Protein AF-A0A8H7GMR8-F1 (afdb_monomer_lite)

pLDDT: mean 93.12, std 10.51, range [31.91, 98.44]

Foldseek 3Di:
DDDPCQVVQVVVLLVLLLLLLLLVLLLVVPLDVVGDPLSVLLLVLLLQQVCLDGPHHNVRSVVSSCVNNVDRDDPVSSVVSSCVVVVVVVVVVVVCVVPVAEEAEAEQCASPPVLLVCLVVHVRYAYAYEDPLLRLLSVVLSCQVDPSSCVSLVHHHHRDHDDHSVSSVPDGSWDDGPRYTGYDD

Radius of gyration: 16.48 Å; chains: 1; bounding box: 40×40×42 Å

Structure (mmCIF, N/CA/C/O backbone):
data_AF-A0A8H7GMR8-F1
#
_entry.id   AF-A0A8H7GMR8-F1
#
loop_
_atom_site.group_PDB
_atom_site.id
_atom_site.type_symbol
_atom_site.label_atom_id
_atom_site.label_alt_id
_atom_site.label_comp_id
_atom_site.label_asym_id
_atom_site.label_entity_id
_atom_site.label_seq_id
_atom_site.pdbx_PDB_ins_code
_atom_site.Cartn_x
_atom_site.Cartn_y
_atom_site.Cartn_z
_atom_site.occupancy
_atom_site.B_iso_or_equiv
_atom_site.auth_seq_id
_atom_site.auth_comp_id
_atom_site.auth_asym_id
_atom_site.auth_atom_id
_atom_site.pdbx_PDB_model_num
ATOM 1 N N . MET A 1 1 ? 9.141 -19.790 -22.846 1.00 31.91 1 MET A N 1
ATOM 2 C CA . MET A 1 1 ? 7.907 -19.370 -23.548 1.00 31.91 1 MET A CA 1
ATOM 3 C C . MET A 1 1 ? 7.319 -18.192 -22.790 1.00 31.91 1 MET A C 1
ATOM 5 O O . MET A 1 1 ? 6.925 -18.371 -21.649 1.00 31.91 1 MET A O 1
ATOM 9 N N . SER A 1 2 ? 7.338 -16.984 -23.354 1.00 32.06 2 SER A N 1
ATOM 10 C CA . SER A 1 2 ? 6.672 -15.824 -22.749 1.00 32.06 2 SER A CA 1
ATOM 11 C C . SER A 1 2 ? 5.171 -15.924 -23.012 1.00 32.06 2 SER A C 1
ATOM 13 O O . SER A 1 2 ? 4.757 -15.888 -24.172 1.00 32.06 2 SER A O 1
ATOM 15 N N . PHE A 1 3 ? 4.358 -16.067 -21.967 1.00 36.12 3 PHE A N 1
ATOM 16 C CA . PHE A 1 3 ? 2.907 -16.044 -22.117 1.00 36.12 3 PHE A CA 1
ATOM 17 C C . PHE A 1 3 ? 2.457 -14.670 -22.659 1.00 36.12 3 PHE A C 1
ATOM 19 O O . PHE A 1 3 ? 2.911 -13.642 -22.148 1.00 36.12 3 PHE A O 1
ATOM 26 N N . PRO A 1 4 ? 1.541 -14.615 -23.646 1.00 40.00 4 PRO A N 1
ATOM 27 C CA . PRO A 1 4 ? 1.007 -13.365 -24.202 1.00 40.00 4 PRO A CA 1
ATOM 28 C C . PRO A 1 4 ? 0.309 -12.440 -23.177 1.00 40.00 4 PRO A C 1
ATOM 30 O O . PRO A 1 4 ? -0.023 -11.305 -23.513 1.00 40.00 4 PRO A O 1
ATOM 33 N N . GLY A 1 5 ? 0.082 -12.903 -21.937 1.00 52.59 5 GLY A N 1
ATOM 34 C CA . GLY A 1 5 ? -0.517 -12.140 -20.832 1.00 52.59 5 GLY A CA 1
ATOM 35 C C . GLY A 1 5 ? 0.420 -11.142 -20.139 1.00 52.59 5 GLY A C 1
ATOM 36 O O . GLY A 1 5 ? -0.052 -10.141 -19.609 1.00 52.59 5 GLY A O 1
ATOM 37 N N . ASN A 1 6 ? 1.745 -11.320 -20.232 1.00 63.19 6 ASN A N 1
ATOM 38 C CA . ASN A 1 6 ? 2.686 -10.603 -19.356 1.00 63.19 6 ASN A CA 1
ATOM 39 C C . ASN A 1 6 ? 2.698 -9.069 -19.564 1.00 63.19 6 ASN A C 1
ATOM 41 O O . ASN A 1 6 ? 2.925 -8.294 -18.638 1.00 63.19 6 ASN A O 1
ATOM 45 N N . ASN A 1 7 ? 2.403 -8.606 -20.786 1.00 71.25 7 ASN A N 1
ATOM 46 C CA . ASN A 1 7 ? 2.284 -7.172 -21.070 1.00 71.25 7 ASN A CA 1
ATOM 47 C C . ASN A 1 7 ? 0.952 -6.576 -20.595 1.00 71.25 7 ASN A C 1
ATOM 49 O O . ASN A 1 7 ? 0.934 -5.416 -20.193 1.00 71.25 7 ASN A O 1
ATOM 53 N N . LYS A 1 8 ? -0.150 -7.338 -20.633 1.00 83.38 8 LYS A N 1
ATOM 54 C CA . LYS A 1 8 ? -1.453 -6.860 -20.147 1.00 83.38 8 LYS A CA 1
ATOM 55 C C . LYS A 1 8 ? -1.422 -6.703 -18.631 1.00 83.38 8 LYS A C 1
ATOM 57 O O . LYS A 1 8 ? -1.780 -5.641 -18.135 1.00 83.38 8 LYS A O 1
ATOM 62 N N . ASP A 1 9 ? -0.880 -7.692 -17.927 1.00 89.06 9 ASP A N 1
ATOM 63 C CA . ASP A 1 9 ? -0.780 -7.663 -16.465 1.00 89.06 9 ASP A CA 1
ATOM 64 C C . ASP A 1 9 ? 0.151 -6.546 -15.995 1.00 89.06 9 ASP A C 1
ATOM 66 O O . ASP A 1 9 ? -0.155 -5.833 -15.042 1.00 89.06 9 ASP A O 1
ATOM 70 N N . LYS A 1 10 ? 1.256 -6.301 -16.713 1.00 89.56 10 LYS A N 1
ATOM 71 C CA . LYS A 1 10 ? 2.105 -5.129 -16.462 1.00 89.56 10 LYS A CA 1
ATOM 72 C C . LYS A 1 10 ? 1.325 -3.816 -16.590 1.00 89.56 10 LYS A C 1
ATOM 74 O O . LYS A 1 10 ? 1.502 -2.935 -15.756 1.00 89.56 10 LYS A O 1
ATOM 79 N N . LEU A 1 11 ? 0.495 -3.657 -17.626 1.00 90.94 11 LEU A N 1
ATOM 80 C CA . LEU A 1 11 ? -0.301 -2.437 -17.811 1.00 90.94 11 LEU A CA 1
ATOM 81 C C . LEU A 1 11 ? -1.318 -2.249 -16.683 1.00 90.94 11 LEU A C 1
ATOM 83 O O . LEU A 1 11 ? -1.485 -1.126 -16.219 1.00 90.94 11 LEU A O 1
ATOM 87 N N . VAL A 1 12 ? -1.940 -3.333 -16.211 1.00 93.25 12 VAL A N 1
ATOM 88 C CA . VAL A 1 12 ? -2.844 -3.293 -15.053 1.00 93.25 12 VAL A CA 1
ATOM 89 C C . VAL A 1 12 ? -2.079 -2.878 -13.796 1.00 93.25 12 VAL A C 1
ATOM 91 O O . VAL A 1 12 ? -2.446 -1.890 -13.163 1.00 93.25 12 VAL A O 1
ATOM 94 N N . ARG A 1 13 ? -0.957 -3.541 -13.486 1.00 93.94 13 ARG A N 1
ATOM 95 C CA . ARG A 1 13 ? -0.104 -3.194 -12.336 1.00 93.94 13 ARG A CA 1
ATOM 96 C C . ARG A 1 13 ? 0.417 -1.758 -12.395 1.00 93.94 13 ARG A C 1
ATOM 98 O O . ARG A 1 13 ? 0.536 -1.107 -11.365 1.00 93.94 13 ARG A O 1
ATOM 105 N N . ALA A 1 14 ? 0.701 -1.236 -13.589 1.00 93.38 14 ALA A N 1
ATOM 106 C CA . ALA A 1 14 ? 1.195 0.128 -13.760 1.00 93.38 14 ALA A CA 1
ATOM 107 C C . ALA A 1 14 ? 0.186 1.202 -13.314 1.00 93.38 14 ALA A C 1
ATOM 109 O O . ALA A 1 14 ? 0.615 2.291 -12.934 1.00 93.38 14 ALA A O 1
ATOM 110 N N . THR A 1 15 ? -1.120 0.901 -13.312 1.00 95.00 15 THR A N 1
ATOM 111 C CA . THR A 1 15 ? -2.158 1.845 -12.852 1.00 95.00 15 THR A CA 1
ATOM 112 C C . THR A 1 15 ? -2.043 2.184 -11.364 1.00 95.00 15 THR A C 1
ATOM 114 O O . THR A 1 15 ? -2.465 3.263 -10.942 1.00 95.00 15 THR A O 1
ATOM 117 N N . ASP A 1 16 ? -1.409 1.315 -10.574 1.00 96.75 16 ASP A N 1
ATOM 118 C CA . ASP A 1 16 ? -1.153 1.567 -9.159 1.00 96.75 16 ASP A CA 1
ATOM 119 C C . ASP A 1 16 ? -0.216 2.769 -8.946 1.00 96.75 16 ASP A C 1
ATOM 121 O O . ASP A 1 16 ? -0.451 3.591 -8.063 1.00 96.75 16 ASP A O 1
ATOM 125 N N . LEU A 1 17 ? 0.782 2.970 -9.820 1.00 95.62 17 LEU A N 1
ATOM 126 C CA . LEU A 1 17 ? 1.661 4.143 -9.740 1.00 95.62 17 LEU A CA 1
ATOM 127 C C . LEU A 1 17 ? 0.877 5.450 -9.913 1.00 95.62 17 LEU A C 1
ATOM 129 O O . LEU A 1 17 ? 1.165 6.440 -9.235 1.00 95.62 17 LEU A O 1
ATOM 133 N N . ASP A 1 18 ? -0.120 5.468 -10.802 1.00 95.56 18 ASP A N 1
ATOM 134 C CA . ASP A 1 18 ? -0.977 6.637 -11.003 1.00 95.56 18 ASP A CA 1
ATOM 135 C C . ASP A 1 18 ? -1.843 6.908 -9.766 1.00 95.56 18 ASP A C 1
ATOM 137 O O . ASP A 1 18 ? -1.983 8.068 -9.355 1.00 95.56 18 ASP A O 1
ATOM 141 N N . ALA A 1 19 ? -2.366 5.854 -9.129 1.00 96.62 19 ALA A N 1
ATOM 142 C CA . ALA A 1 19 ? -3.105 5.951 -7.871 1.00 96.62 19 ALA A CA 1
ATOM 143 C C . ALA A 1 19 ? -2.219 6.479 -6.728 1.00 96.62 19 ALA A C 1
ATOM 145 O O . ALA A 1 19 ? -2.601 7.443 -6.051 1.00 96.62 19 ALA A O 1
ATOM 146 N N . LEU A 1 20 ? -1.010 5.927 -6.568 1.00 97.12 20 LEU A N 1
ATOM 147 C CA . LEU A 1 20 ? -0.015 6.377 -5.593 1.00 97.12 20 LEU A CA 1
ATOM 148 C C . LEU A 1 20 ? 0.366 7.844 -5.816 1.00 97.12 20 LEU A C 1
ATOM 150 O O . LEU A 1 20 ? 0.438 8.623 -4.866 1.00 97.12 20 LEU A O 1
ATOM 154 N N . SER A 1 21 ? 0.564 8.250 -7.071 1.00 97.12 21 SER A N 1
ATOM 155 C CA . SER A 1 21 ? 0.887 9.633 -7.435 1.00 97.12 21 SER A CA 1
ATOM 156 C C . SER A 1 21 ? -0.251 10.604 -7.118 1.00 97.12 21 SER A C 1
ATOM 158 O O . SER A 1 21 ? -0.010 11.690 -6.578 1.00 97.12 21 SER A O 1
ATOM 160 N N . CYS A 1 22 ? -1.503 10.210 -7.366 1.00 97.31 22 CYS A N 1
ATOM 161 C CA . CYS A 1 22 ? -2.665 11.001 -6.961 1.00 97.31 22 CYS A CA 1
ATOM 162 C C . CYS A 1 22 ? -2.735 11.159 -5.437 1.00 97.31 22 CYS A C 1
ATOM 164 O O . CYS A 1 22 ? -2.892 12.281 -4.943 1.00 97.31 22 CYS A O 1
ATOM 166 N N . ARG A 1 23 ? -2.544 10.066 -4.685 1.00 96.81 23 ARG A N 1
ATOM 167 C CA . ARG A 1 23 ? -2.510 10.095 -3.214 1.00 96.81 23 ARG A CA 1
ATOM 168 C C . ARG A 1 23 ? -1.365 10.947 -2.678 1.00 96.81 23 ARG A C 1
ATOM 170 O O . ARG A 1 23 ? -1.607 11.777 -1.805 1.00 96.81 23 ARG A O 1
ATOM 177 N N . LEU A 1 24 ? -0.159 10.828 -3.233 1.00 97.06 24 LEU A N 1
ATOM 178 C CA . LEU A 1 24 ? 0.989 11.656 -2.859 1.00 97.06 24 LEU A CA 1
ATOM 179 C C . LEU A 1 24 ? 0.721 13.145 -3.102 1.00 97.06 24 LEU A C 1
ATOM 181 O O . LEU A 1 24 ? 1.008 13.966 -2.232 1.00 97.06 24 LEU A O 1
ATOM 185 N N . SER A 1 25 ? 0.177 13.496 -4.271 1.00 97.62 25 SER A N 1
ATOM 186 C CA . SER A 1 25 ? -0.152 14.881 -4.620 1.00 97.62 25 SER A CA 1
ATOM 187 C C . SER A 1 25 ? -1.184 15.474 -3.657 1.00 97.62 25 SER A C 1
ATOM 189 O O . SER A 1 25 ? -0.959 16.558 -3.116 1.00 97.62 25 SER A O 1
ATOM 191 N N . ALA A 1 26 ? -2.273 14.749 -3.384 1.00 97.44 26 ALA A N 1
ATOM 192 C CA . ALA A 1 26 ? -3.299 15.181 -2.437 1.00 97.44 26 ALA A CA 1
ATOM 193 C C . ALA A 1 26 ? -2.727 15.343 -1.015 1.00 97.44 26 ALA A C 1
ATOM 195 O O . ALA A 1 26 ? -2.967 16.365 -0.370 1.00 97.44 26 ALA A O 1
ATOM 196 N N . ASN A 1 27 ? -1.892 14.399 -0.569 1.00 96.94 27 ASN A N 1
ATOM 197 C CA . ASN A 1 27 ? -1.243 14.448 0.741 1.00 96.94 27 ASN A CA 1
ATOM 198 C C . ASN A 1 27 ? -0.318 15.663 0.890 1.00 96.94 27 ASN A C 1
ATOM 200 O O . ASN A 1 27 ? -0.460 16.443 1.826 1.00 96.94 27 ASN A O 1
ATOM 204 N N . LYS A 1 28 ? 0.568 15.900 -0.089 1.00 96.19 28 LYS A N 1
ATOM 205 C CA . LYS A 1 28 ? 1.473 17.066 -0.107 1.00 96.19 28 LYS A CA 1
ATOM 206 C C . LYS A 1 28 ? 0.739 18.408 -0.131 1.00 96.19 28 LYS A C 1
ATOM 208 O O . LYS A 1 28 ? 1.311 19.422 0.255 1.00 96.19 28 LYS A O 1
ATOM 213 N N . LYS A 1 29 ? -0.497 18.432 -0.633 1.00 96.69 29 LYS A N 1
ATOM 214 C CA . LYS A 1 29 ? -1.340 19.632 -0.703 1.00 96.69 29 LYS A CA 1
ATOM 215 C C . LYS A 1 29 ? -2.255 19.802 0.515 1.00 96.69 29 LYS A C 1
ATOM 217 O O . LYS A 1 29 ? -3.075 20.713 0.492 1.00 96.69 29 LYS A O 1
ATOM 222 N N . GLY A 1 30 ? -2.115 18.964 1.545 1.00 97.00 30 GLY A N 1
ATOM 223 C CA . GLY A 1 30 ? -2.862 19.094 2.798 1.00 97.00 30 GLY A CA 1
ATOM 224 C C . GLY A 1 30 ? -4.327 18.678 2.697 1.00 97.00 30 GLY A C 1
ATOM 225 O O . GLY A 1 30 ? -5.144 19.151 3.469 1.00 97.00 30 GLY A O 1
ATOM 226 N N . TYR A 1 31 ? -4.687 17.819 1.736 1.00 97.75 31 TYR A N 1
ATOM 227 C CA . TYR A 1 31 ? -6.061 17.312 1.650 1.00 97.75 31 TYR A CA 1
ATOM 228 C C . TYR A 1 31 ? -6.379 16.275 2.737 1.00 97.75 31 TYR A C 1
ATOM 230 O O . TYR A 1 31 ? -7.550 16.027 2.995 1.00 97.75 31 TYR A O 1
ATOM 238 N N . PHE A 1 32 ? -5.371 15.641 3.344 1.00 97.00 32 PHE A N 1
ATOM 239 C CA . PHE A 1 32 ? -5.563 14.639 4.394 1.00 97.00 32 PHE A CA 1
ATOM 240 C C . PHE A 1 32 ? -5.160 15.205 5.753 1.00 97.00 32 PHE A C 1
ATOM 242 O O . PHE A 1 32 ? -4.049 15.714 5.904 1.00 97.00 32 PHE A O 1
ATOM 249 N N . GLU A 1 33 ? -6.054 15.068 6.730 1.00 93.81 33 GLU A N 1
ATOM 250 C CA . GLU A 1 33 ? -5.832 15.439 8.125 1.00 93.81 33 GLU A CA 1
ATOM 251 C C . GLU A 1 33 ? -6.229 14.258 9.035 1.00 93.81 33 GLU A C 1
ATOM 253 O O . GLU A 1 33 ? -7.405 13.889 9.064 1.00 93.81 33 GLU A O 1
ATOM 258 N N . PRO A 1 34 ? -5.277 13.637 9.760 1.00 94.06 34 PRO A N 1
ATOM 259 C CA . PRO A 1 34 ? -3.829 13.852 9.664 1.00 94.06 34 PRO A CA 1
ATOM 260 C C . PRO A 1 34 ? -3.263 13.436 8.287 1.00 94.06 34 PRO A C 1
ATOM 262 O O . PRO A 1 34 ? -3.899 12.662 7.563 1.00 94.06 34 PRO A O 1
ATOM 265 N N . PRO A 1 35 ? -2.068 13.933 7.908 1.00 96.12 35 PRO A N 1
ATOM 266 C CA . PRO A 1 35 ? -1.418 13.519 6.672 1.00 96.12 35 PRO A CA 1
ATOM 267 C C . PRO A 1 35 ? -1.078 12.027 6.705 1.00 96.12 35 PRO A C 1
ATOM 269 O O . PRO A 1 35 ? -0.782 11.451 7.751 1.00 96.12 35 PRO A O 1
ATOM 272 N N . ASP A 1 36 ? -1.063 11.410 5.528 1.00 95.12 36 ASP A N 1
ATOM 273 C CA . ASP A 1 36 ? -0.628 10.031 5.386 1.00 95.12 36 ASP A CA 1
ATOM 274 C C . ASP A 1 36 ? 0.898 9.939 5.423 1.00 95.12 36 ASP A C 1
ATOM 276 O O . ASP A 1 36 ? 1.605 10.377 4.509 1.00 95.12 36 ASP A O 1
ATOM 280 N N . GLU A 1 37 ? 1.399 9.358 6.500 1.00 93.94 37 GLU A N 1
ATOM 281 C CA . GLU A 1 37 ? 2.822 9.241 6.786 1.00 93.94 37 GLU A CA 1
ATOM 282 C C . GLU A 1 37 ? 3.495 8.009 6.161 1.00 93.94 37 GLU A C 1
ATOM 284 O O . GLU A 1 37 ? 4.707 7.869 6.298 1.00 93.94 37 GLU A O 1
ATOM 289 N N . PHE A 1 38 ? 2.755 7.118 5.493 1.00 93.94 38 PHE A N 1
ATOM 290 C CA . PHE A 1 38 ? 3.294 5.875 4.919 1.00 93.94 38 PHE A CA 1
ATOM 291 C C . PHE A 1 38 ? 3.576 5.978 3.414 1.00 93.94 38 PHE A C 1
ATOM 293 O O . PHE A 1 38 ? 4.387 5.218 2.878 1.00 93.94 38 PHE A O 1
ATOM 300 N N . ILE A 1 39 ? 2.940 6.932 2.722 1.00 93.56 39 ILE A N 1
ATOM 301 C CA . ILE A 1 39 ? 3.113 7.141 1.273 1.00 93.56 39 ILE A CA 1
ATOM 302 C C . ILE A 1 39 ? 4.594 7.279 0.861 1.00 93.56 39 ILE A C 1
ATOM 304 O O . ILE A 1 39 ? 4.985 6.630 -0.116 1.00 93.56 39 ILE A O 1
ATOM 308 N N . PRO A 1 40 ? 5.442 8.088 1.537 1.00 91.50 40 PRO A N 1
ATOM 309 C CA . PRO A 1 40 ? 6.836 8.251 1.118 1.00 91.50 40 PRO A CA 1
ATOM 310 C C . PRO A 1 40 ? 7.620 6.936 1.138 1.00 91.50 40 PRO A C 1
ATOM 312 O O . PRO A 1 40 ? 8.461 6.697 0.273 1.00 91.50 40 PRO A O 1
ATOM 315 N N . ASP A 1 41 ? 7.331 6.061 2.096 1.00 90.38 41 ASP A N 1
ATOM 316 C CA . ASP A 1 41 ? 8.046 4.800 2.260 1.00 90.38 41 ASP A CA 1
ATOM 317 C C . ASP A 1 41 ? 7.638 3.746 1.235 1.00 90.38 41 ASP A C 1
ATOM 319 O O . ASP A 1 41 ? 8.490 3.001 0.733 1.00 90.38 41 ASP A O 1
ATOM 323 N N . LEU A 1 42 ? 6.354 3.728 0.862 1.00 93.25 42 LEU A N 1
ATOM 324 C CA . LEU A 1 42 ? 5.911 2.924 -0.271 1.00 93.25 42 LEU A CA 1
ATOM 325 C C . LEU A 1 42 ? 6.577 3.405 -1.560 1.00 93.25 42 LEU A C 1
ATOM 327 O O . LEU A 1 42 ? 7.145 2.585 -2.281 1.00 93.25 42 LEU A O 1
ATOM 331 N N . LEU A 1 43 ? 6.609 4.720 -1.813 1.00 94.94 43 LEU A N 1
ATOM 332 C CA . LEU A 1 43 ? 7.265 5.273 -3.002 1.00 94.94 43 LEU A CA 1
ATOM 333 C C . LEU A 1 43 ? 8.744 4.865 -3.090 1.00 94.94 43 LEU A C 1
ATOM 335 O O . LEU A 1 43 ? 9.178 4.394 -4.140 1.00 94.94 43 LEU A O 1
ATOM 339 N N . ARG A 1 44 ? 9.498 4.956 -1.984 1.00 94.06 44 ARG A N 1
ATOM 340 C CA . ARG A 1 44 ? 10.904 4.507 -1.942 1.00 94.06 44 ARG A CA 1
ATOM 341 C C . ARG A 1 44 ? 11.060 3.032 -2.314 1.00 94.06 44 ARG A C 1
ATOM 343 O O . ARG A 1 44 ? 12.041 2.647 -2.948 1.00 94.06 44 ARG A O 1
ATOM 350 N N . SER A 1 45 ? 10.097 2.197 -1.938 1.00 93.94 45 SER A N 1
ATOM 351 C CA . SER A 1 45 ? 10.123 0.769 -2.269 1.00 93.94 45 SER A CA 1
ATOM 352 C C . SER A 1 45 ? 9.840 0.527 -3.752 1.00 93.94 45 SER A C 1
ATOM 354 O O . SER A 1 45 ? 10.534 -0.282 -4.367 1.00 93.94 45 SER A O 1
ATOM 356 N N . TYR A 1 46 ? 8.924 1.289 -4.361 1.00 95.31 46 TYR A N 1
ATOM 357 C CA . TYR A 1 46 ? 8.732 1.292 -5.816 1.00 95.31 46 TYR A CA 1
ATOM 358 C C . TYR A 1 46 ? 9.994 1.732 -6.563 1.00 95.31 46 TYR A C 1
ATOM 360 O O . TYR A 1 46 ? 10.416 1.055 -7.500 1.00 95.31 46 TYR A O 1
ATOM 368 N N . GLU A 1 47 ? 10.633 2.822 -6.134 1.00 94.81 47 GLU A N 1
ATOM 369 C CA . GLU A 1 47 ? 11.871 3.330 -6.743 1.00 94.81 47 GLU A CA 1
ATOM 370 C C . GLU A 1 47 ? 12.986 2.276 -6.773 1.00 94.81 47 GLU A C 1
ATOM 372 O O . GLU A 1 47 ? 13.730 2.179 -7.751 1.00 94.81 47 GLU A O 1
ATOM 37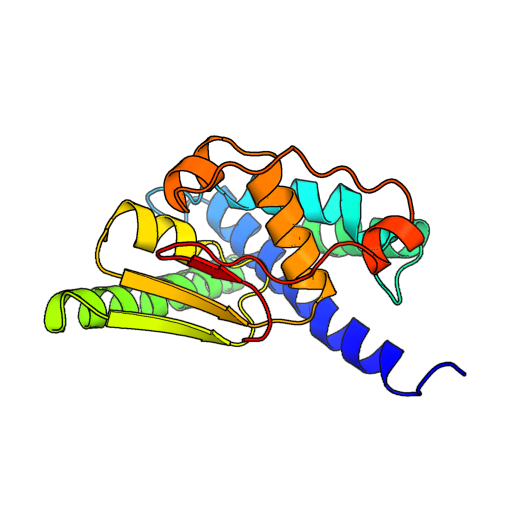7 N N . GLN A 1 48 ? 13.082 1.459 -5.723 1.00 93.19 48 GLN A N 1
ATOM 378 C CA . GLN A 1 48 ? 14.121 0.440 -5.585 1.00 93.19 48 GLN A CA 1
ATOM 379 C C . GLN A 1 48 ? 13.779 -0.860 -6.324 1.00 93.19 48 GLN A C 1
ATOM 381 O O . GLN A 1 48 ? 14.646 -1.423 -6.997 1.00 93.19 48 GLN A O 1
ATOM 386 N N . ALA A 1 49 ? 12.532 -1.332 -6.217 1.00 95.31 49 ALA A N 1
ATOM 387 C CA . ALA A 1 49 ? 12.152 -2.687 -6.617 1.00 95.31 49 ALA A CA 1
ATOM 388 C C . ALA A 1 49 ? 11.464 -2.789 -7.990 1.00 95.31 49 ALA A C 1
ATOM 390 O O . ALA A 1 49 ? 11.526 -3.847 -8.621 1.00 95.31 49 ALA A O 1
ATOM 391 N N . LEU A 1 50 ? 10.860 -1.711 -8.513 1.00 95.44 50 LEU A N 1
ATOM 392 C CA . LEU A 1 50 ? 10.083 -1.767 -9.763 1.00 95.44 50 LEU A CA 1
ATOM 393 C C . LEU A 1 50 ? 10.921 -2.239 -10.963 1.00 95.44 50 LEU A C 1
ATOM 395 O O . LEU A 1 50 ? 10.427 -2.957 -11.826 1.00 95.44 50 LEU A O 1
ATOM 399 N N . GLN A 1 51 ? 12.210 -1.891 -11.005 1.00 95.56 51 GLN A N 1
ATOM 400 C CA . GLN A 1 51 ? 13.135 -2.324 -12.063 1.00 95.56 51 GLN A CA 1
ATOM 401 C C . GLN A 1 51 ? 13.345 -3.845 -12.134 1.00 95.56 51 GLN A C 1
ATOM 403 O O . GLN A 1 51 ? 13.746 -4.356 -13.184 1.00 95.56 51 GLN A O 1
ATOM 408 N N . PHE A 1 52 ? 13.094 -4.551 -11.030 1.00 95.88 52 PHE A N 1
ATOM 409 C CA . PHE A 1 52 ? 13.243 -5.998 -10.925 1.00 95.88 52 PHE A CA 1
ATOM 410 C C . PHE A 1 52 ? 11.931 -6.745 -11.175 1.00 95.88 52 PHE A C 1
ATOM 412 O O . PHE A 1 52 ? 11.950 -7.967 -11.285 1.00 95.88 52 PHE A O 1
ATOM 419 N N . CYS A 1 53 ? 10.813 -6.026 -11.307 1.00 93.50 53 CYS A N 1
ATOM 420 C CA . CYS A 1 53 ? 9.515 -6.607 -11.623 1.00 93.50 53 CYS A CA 1
ATOM 421 C C . CYS A 1 53 ? 9.418 -7.017 -13.095 1.00 93.50 53 CYS A C 1
ATOM 423 O O . CYS A 1 53 ? 10.021 -6.404 -13.990 1.00 93.50 53 CYS A O 1
ATOM 425 N N . ASP A 1 54 ? 8.592 -8.026 -13.355 1.00 90.94 54 ASP A N 1
ATOM 426 C CA . ASP A 1 54 ? 8.336 -8.496 -14.709 1.00 90.94 54 ASP A CA 1
ATOM 427 C C . ASP A 1 54 ? 7.751 -7.388 -15.583 1.00 90.94 54 ASP A C 1
ATOM 429 O O . ASP A 1 54 ? 6.918 -6.584 -15.162 1.00 90.94 54 ASP A O 1
ATOM 433 N N . GLY A 1 55 ? 8.242 -7.316 -16.820 1.00 88.50 55 GLY A N 1
ATOM 434 C CA . GLY A 1 55 ? 7.846 -6.300 -17.789 1.00 88.50 55 GLY A CA 1
ATOM 435 C C . GLY A 1 55 ? 8.568 -4.953 -17.659 1.00 88.50 55 GLY A C 1
ATOM 436 O O . GLY A 1 55 ? 8.447 -4.128 -18.567 1.00 88.50 55 GLY A O 1
ATOM 437 N N . TYR A 1 56 ? 9.356 -4.703 -16.611 1.00 91.06 56 TYR A N 1
ATOM 438 C CA . TYR A 1 56 ? 10.152 -3.475 -16.475 1.00 91.06 56 TYR A CA 1
ATOM 439 C C . TYR A 1 56 ? 11.625 -3.727 -16.750 1.00 91.06 56 TYR A C 1
ATOM 441 O O . TYR A 1 56 ? 12.176 -4.666 -16.214 1.00 91.06 56 TYR A O 1
ATOM 449 N N . THR A 1 57 ? 12.296 -2.878 -17.528 1.00 92.25 57 THR A N 1
ATOM 450 C CA . THR A 1 57 ? 13.759 -2.668 -17.498 1.00 92.25 57 THR A CA 1
ATOM 451 C C . THR A 1 57 ? 14.117 -1.527 -16.545 1.00 92.25 57 THR A C 1
ATOM 453 O O . THR A 1 57 ? 13.261 -0.681 -16.284 1.00 92.25 57 THR A O 1
ATOM 456 N N . GLN A 1 58 ? 15.378 -1.428 -16.105 1.00 91.94 58 GLN A N 1
ATOM 457 C CA . GLN A 1 58 ? 15.864 -0.307 -15.283 1.00 91.94 58 GLN A CA 1
ATOM 458 C C . GLN A 1 58 ? 15.517 1.058 -15.899 1.00 91.94 58 GLN A C 1
ATOM 460 O O . GLN A 1 58 ? 14.960 1.930 -15.231 1.00 91.94 58 GLN A O 1
ATOM 465 N N . MET A 1 59 ? 15.756 1.221 -17.205 1.00 93.38 59 MET A N 1
ATOM 466 C CA . MET A 1 59 ? 15.416 2.452 -17.920 1.00 93.38 59 MET A CA 1
ATOM 467 C C . MET A 1 59 ? 13.902 2.713 -17.940 1.00 93.38 59 MET A C 1
ATOM 469 O O . MET A 1 59 ? 13.474 3.845 -17.706 1.00 93.38 59 MET A O 1
ATOM 473 N N . SER A 1 60 ? 13.085 1.688 -18.208 1.00 92.94 60 SER A N 1
ATOM 474 C CA . SER A 1 60 ? 11.626 1.853 -18.263 1.00 92.94 60 SER A CA 1
ATOM 475 C 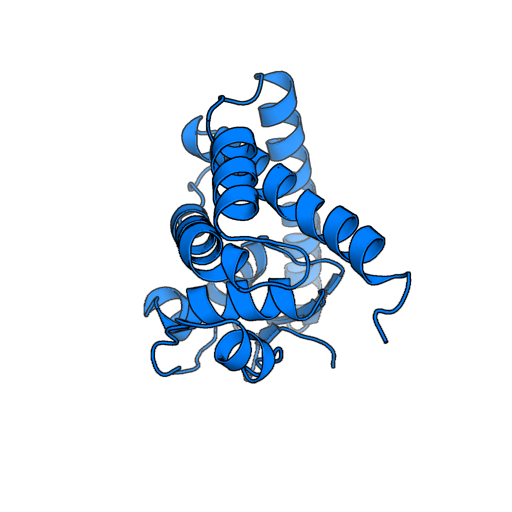C . SER A 1 60 ? 11.010 2.121 -16.887 1.00 92.94 60 SER A C 1
ATOM 477 O O . SER A 1 60 ? 10.144 2.980 -16.793 1.00 92.94 60 SER A O 1
ATOM 479 N N . ALA A 1 61 ? 11.499 1.471 -15.825 1.00 93.56 61 ALA A N 1
ATOM 480 C CA . ALA A 1 61 ? 11.058 1.706 -14.454 1.00 93.56 61 ALA A CA 1
ATOM 481 C C . ALA A 1 61 ? 11.388 3.137 -14.026 1.00 93.56 61 ALA A C 1
ATOM 483 O O . ALA A 1 61 ? 10.506 3.865 -13.579 1.00 93.56 61 ALA A O 1
ATOM 484 N N . GLY A 1 62 ? 12.625 3.585 -14.272 1.00 94.56 62 GLY A N 1
ATOM 485 C CA . GLY A 1 62 ? 13.021 4.965 -14.000 1.00 94.56 62 GLY A CA 1
ATOM 486 C C . GLY A 1 62 ? 12.190 5.990 -14.780 1.00 94.56 62 GLY A C 1
ATOM 487 O O . GLY A 1 62 ? 11.858 7.042 -14.240 1.00 94.56 62 GLY A O 1
ATOM 488 N N . ARG A 1 63 ? 11.814 5.692 -16.034 1.00 94.00 63 ARG A N 1
ATOM 489 C CA . ARG A 1 63 ? 10.913 6.551 -16.821 1.00 94.00 63 ARG A CA 1
ATOM 490 C C . ARG A 1 63 ? 9.496 6.571 -16.247 1.00 94.00 63 ARG A C 1
ATOM 492 O O . ARG A 1 63 ? 8.938 7.656 -16.149 1.00 94.00 63 ARG A O 1
ATOM 499 N N . SER A 1 64 ? 8.942 5.418 -15.868 1.00 93.62 64 SER A N 1
ATOM 500 C CA . SER A 1 64 ? 7.613 5.324 -15.250 1.00 93.62 64 SER A CA 1
ATOM 501 C C . SER A 1 64 ? 7.548 6.126 -13.954 1.00 93.62 64 SER A C 1
ATOM 503 O O . SER A 1 64 ? 6.694 6.991 -13.830 1.00 93.62 64 SER A O 1
ATOM 505 N N . ILE A 1 65 ? 8.500 5.930 -13.037 1.00 94.62 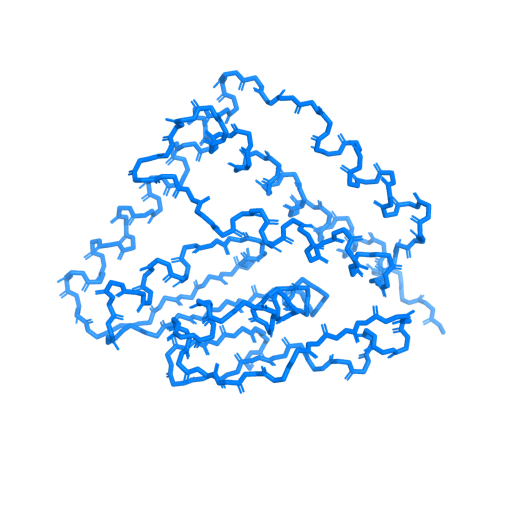65 ILE A N 1
ATOM 506 C CA . ILE A 1 65 ? 8.543 6.689 -11.781 1.00 94.62 65 ILE A CA 1
ATOM 507 C C . ILE A 1 65 ? 8.669 8.192 -12.058 1.00 94.62 65 ILE A C 1
ATOM 509 O O . ILE A 1 65 ? 7.854 8.981 -11.587 1.00 94.62 65 ILE A O 1
ATOM 513 N N . ARG A 1 66 ? 9.642 8.618 -12.873 1.00 93.44 66 ARG A N 1
ATOM 514 C CA . ARG A 1 66 ? 9.802 10.052 -13.155 1.00 93.44 66 ARG A CA 1
ATOM 515 C C . ARG A 1 66 ? 8.560 10.654 -13.805 1.00 93.44 66 ARG A C 1
ATOM 517 O O . ARG A 1 66 ? 8.114 11.697 -13.356 1.00 93.44 66 ARG A O 1
ATOM 524 N N . GLY A 1 67 ? 7.993 9.997 -14.816 1.00 92.81 67 GLY A N 1
ATOM 525 C CA . GLY A 1 67 ? 6.818 10.504 -15.525 1.00 92.81 67 GLY A CA 1
ATOM 526 C C . GLY A 1 67 ? 5.565 10.568 -14.652 1.00 92.81 67 GLY A C 1
ATOM 527 O O . GLY A 1 67 ? 4.789 11.512 -14.761 1.00 92.81 67 GLY A O 1
ATOM 528 N N . THR A 1 68 ? 5.374 9.595 -13.761 1.00 94.00 68 THR A N 1
ATOM 529 C CA . THR A 1 68 ? 4.178 9.529 -12.916 1.00 94.00 68 THR A CA 1
ATOM 530 C C . THR A 1 68 ? 4.249 10.484 -11.719 1.00 94.00 68 THR A C 1
ATOM 532 O O . THR A 1 68 ? 3.208 11.002 -11.304 1.00 94.00 68 THR A O 1
ATOM 535 N N . PHE A 1 69 ? 5.444 10.762 -11.180 1.00 94.56 69 PHE A N 1
ATOM 536 C CA . PHE A 1 69 ? 5.627 11.540 -9.943 1.00 94.56 69 PHE A CA 1
ATOM 537 C C . PHE A 1 69 ? 6.234 12.947 -10.127 1.00 94.56 69 PHE A C 1
ATOM 539 O O . PHE A 1 69 ? 6.364 13.661 -9.131 1.00 94.56 69 PHE A O 1
ATOM 546 N N . SER A 1 70 ? 6.598 13.373 -11.346 1.00 89.19 70 SER A N 1
ATOM 547 C CA . SER A 1 70 ? 7.218 14.693 -11.576 1.00 89.19 70 SER A CA 1
ATOM 548 C C . SER A 1 70 ? 6.258 15.869 -11.406 1.00 89.19 70 SER A C 1
ATOM 550 O O . SER A 1 70 ? 6.651 16.897 -10.861 1.00 89.19 70 SER A O 1
ATOM 552 N N . GLU A 1 71 ? 5.009 15.727 -11.856 1.00 87.06 71 GLU A N 1
ATOM 553 C CA . GLU A 1 71 ? 4.060 16.840 -11.932 1.00 87.06 71 GLU A CA 1
ATOM 554 C C . GLU A 1 71 ? 2.992 16.787 -10.826 1.00 87.06 71 GLU A C 1
ATOM 556 O O . GLU A 1 71 ? 2.381 15.732 -10.600 1.00 87.06 71 GLU A O 1
ATOM 561 N N . PRO A 1 72 ? 2.694 17.920 -10.158 1.00 87.38 72 PRO A N 1
ATOM 562 C CA . PRO A 1 72 ? 1.547 18.024 -9.263 1.00 87.38 72 PRO A CA 1
ATOM 563 C C . PRO A 1 72 ? 0.235 17.724 -9.996 1.00 87.38 72 PRO A C 1
ATOM 565 O O . PRO A 1 72 ? 0.023 18.164 -11.127 1.00 87.38 72 PRO A O 1
ATOM 568 N N . LYS A 1 73 ? -0.703 17.034 -9.337 1.00 96.12 73 LYS A N 1
ATOM 569 C CA . LYS A 1 73 ? -2.038 16.829 -9.912 1.00 96.12 73 LYS A CA 1
ATOM 570 C C . LYS A 1 73 ? -2.882 18.098 -9.782 1.00 96.12 73 LYS A C 1
ATOM 572 O O . LYS A 1 73 ? -2.775 18.837 -8.799 1.00 96.12 73 LYS A O 1
ATOM 577 N N . LEU A 1 74 ? -3.764 18.321 -10.759 1.00 97.50 74 LEU A N 1
ATOM 578 C CA . LEU A 1 74 ? -4.712 19.438 -10.760 1.00 97.50 74 LEU A CA 1
ATOM 579 C C . LEU A 1 74 ? -5.603 19.421 -9.501 1.00 97.50 74 LEU A C 1
ATOM 581 O O . LEU A 1 74 ? -5.925 18.340 -8.999 1.00 97.50 74 LEU A O 1
ATOM 585 N N . PRO A 1 75 ? -6.086 20.584 -9.016 1.00 97.81 75 PRO A N 1
ATOM 586 C CA . PRO A 1 75 ? -6.957 20.651 -7.839 1.00 97.81 75 PRO A CA 1
ATOM 587 C C . PRO A 1 75 ? -8.178 19.727 -7.912 1.00 97.81 75 PRO A C 1
ATOM 589 O O . PRO A 1 75 ? -8.536 19.108 -6.914 1.00 97.81 75 PRO A O 1
ATOM 592 N N . LEU A 1 76 ? -8.783 19.575 -9.096 1.00 98.19 76 LEU A N 1
ATOM 593 C CA . LEU A 1 76 ? -9.916 18.670 -9.305 1.00 98.19 76 LEU A CA 1
ATOM 594 C C . LEU A 1 76 ? -9.549 17.200 -9.036 1.00 98.19 76 LEU A C 1
ATOM 596 O O . LEU A 1 76 ? -10.319 16.485 -8.400 1.00 98.19 76 LEU A O 1
ATOM 600 N N . ILE A 1 77 ? -8.355 16.767 -9.453 1.00 98.00 77 ILE A N 1
ATOM 601 C CA . ILE A 1 77 ? -7.852 15.406 -9.214 1.00 98.00 77 ILE A CA 1
ATOM 602 C C . ILE A 1 77 ? -7.575 15.200 -7.721 1.00 98.00 77 ILE A C 1
ATOM 604 O O . ILE A 1 77 ? -7.961 14.173 -7.162 1.00 98.00 77 ILE A O 1
ATOM 608 N N . ASN A 1 78 ? -6.963 16.183 -7.049 1.00 98.25 78 ASN A N 1
ATOM 609 C CA . ASN A 1 78 ? -6.717 16.099 -5.604 1.00 98.25 78 ASN A CA 1
ATOM 610 C C . ASN A 1 78 ? -8.037 16.024 -4.815 1.00 98.25 78 ASN A C 1
ATOM 612 O O . ASN A 1 78 ? -8.162 15.181 -3.931 1.00 98.25 78 ASN A O 1
ATOM 616 N N . ARG A 1 79 ? -9.053 16.819 -5.189 1.00 98.38 79 ARG A N 1
ATOM 617 C CA . ARG A 1 79 ? -10.408 16.737 -4.608 1.00 98.38 79 ARG A CA 1
ATOM 618 C C . ARG A 1 79 ? -11.047 15.368 -4.825 1.00 98.38 79 ARG A C 1
ATOM 620 O O . ARG A 1 79 ? -11.579 14.797 -3.880 1.00 98.38 79 ARG A O 1
ATOM 627 N N . GLY A 1 80 ? -10.971 14.820 -6.038 1.00 98.44 80 GLY A N 1
ATOM 628 C CA . GLY A 1 80 ? -11.483 13.476 -6.323 1.00 98.44 80 GLY A CA 1
ATOM 629 C C . GLY A 1 80 ? -10.774 12.396 -5.500 1.00 98.44 80 GLY A C 1
ATOM 630 O O . GLY A 1 80 ? -11.422 11.514 -4.941 1.00 98.44 80 GLY A O 1
ATOM 631 N N . THR A 1 81 ? -9.453 12.508 -5.355 1.00 98.25 81 THR A N 1
ATOM 632 C CA . THR A 1 81 ? -8.639 11.598 -4.533 1.00 98.25 81 THR A CA 1
ATOM 633 C C . THR A 1 81 ? -9.021 11.685 -3.056 1.00 98.25 81 THR A C 1
ATOM 635 O O . THR A 1 81 ? -9.144 10.653 -2.393 1.00 98.25 81 THR A O 1
ATOM 638 N N . TYR A 1 82 ? -9.252 12.900 -2.551 1.00 98.31 82 TYR A N 1
ATOM 639 C CA . TYR A 1 82 ? -9.747 13.136 -1.198 1.00 98.31 82 TYR A CA 1
ATOM 640 C C . TYR A 1 82 ? -11.099 12.465 -0.971 1.00 98.31 82 TYR A C 1
ATOM 642 O O . TYR A 1 82 ? -11.204 11.610 -0.097 1.00 98.31 82 TYR A O 1
ATOM 650 N N . PHE A 1 83 ? -12.101 12.765 -1.805 1.00 98.44 83 PHE A N 1
ATOM 651 C CA . PHE A 1 83 ? -13.433 12.178 -1.657 1.00 98.44 83 PHE A CA 1
ATOM 652 C C . PHE A 1 83 ? -13.405 10.656 -1.752 1.00 98.44 83 PHE A C 1
ATOM 654 O O . PHE A 1 83 ? -13.994 9.991 -0.908 1.00 98.44 83 PHE A O 1
ATOM 661 N N . ARG A 1 84 ? -12.665 10.089 -2.714 1.00 97.81 84 ARG A N 1
ATOM 662 C CA . ARG A 1 84 ? -12.484 8.634 -2.811 1.00 97.81 84 ARG A CA 1
ATOM 663 C C . ARG A 1 84 ? -11.949 8.051 -1.503 1.00 97.81 84 ARG A C 1
ATOM 665 O O . ARG A 1 84 ? -12.476 7.055 -1.020 1.00 97.81 84 ARG A O 1
ATOM 672 N N . THR A 1 85 ? -10.907 8.663 -0.948 1.00 97.44 85 THR A N 1
ATOM 673 C CA . THR A 1 85 ? -10.259 8.182 0.278 1.00 97.44 85 THR A CA 1
ATOM 674 C C . THR A 1 85 ? -11.203 8.293 1.472 1.00 97.44 85 THR A C 1
ATOM 676 O O . THR A 1 85 ? -11.415 7.307 2.174 1.00 97.44 85 THR A O 1
ATOM 679 N N . GLU A 1 86 ? -11.827 9.454 1.664 1.00 97.31 86 GLU A N 1
ATOM 680 C CA . GLU A 1 86 ? -12.704 9.719 2.804 1.00 97.31 86 GLU A CA 1
ATOM 681 C C . GLU A 1 86 ? -14.000 8.916 2.769 1.00 97.31 86 GLU A C 1
ATOM 683 O O . GLU A 1 86 ? -14.425 8.403 3.802 1.00 97.31 86 GLU A O 1
ATOM 688 N N . CYS A 1 87 ? -14.615 8.741 1.599 1.00 98.12 87 CYS A N 1
ATOM 689 C CA . CYS A 1 87 ? -15.811 7.913 1.475 1.00 98.12 87 CYS A CA 1
ATOM 690 C C . CYS A 1 87 ? -15.523 6.457 1.860 1.00 98.12 87 CYS A C 1
ATOM 692 O O . CYS A 1 87 ? -16.271 5.886 2.650 1.00 98.12 87 CYS A O 1
ATOM 694 N N . ILE A 1 88 ? -14.424 5.872 1.368 1.00 97.75 88 ILE A N 1
ATOM 695 C CA . ILE A 1 88 ? -14.053 4.493 1.723 1.00 97.75 88 ILE A CA 1
ATOM 696 C C . ILE A 1 88 ? -13.706 4.403 3.215 1.00 97.75 88 ILE A C 1
ATOM 698 O O . ILE A 1 88 ? -14.160 3.484 3.892 1.00 97.75 88 ILE A O 1
ATOM 702 N N . ASN A 1 89 ? -12.954 5.372 3.747 1.00 96.69 89 ASN A N 1
ATOM 703 C CA . ASN A 1 89 ? -12.610 5.420 5.168 1.00 96.69 89 ASN A CA 1
ATOM 704 C C . ASN A 1 89 ? -13.856 5.452 6.064 1.00 96.69 89 ASN A C 1
ATOM 706 O O . ASN A 1 89 ? -13.897 4.743 7.065 1.00 96.69 89 ASN A O 1
ATOM 710 N N . ARG A 1 90 ? -14.875 6.245 5.705 1.00 97.50 90 ARG A N 1
ATOM 711 C CA . ARG A 1 90 ? -16.136 6.321 6.458 1.00 97.50 90 ARG A CA 1
ATOM 712 C C . ARG A 1 90 ? -16.862 4.983 6.482 1.00 97.50 90 ARG A C 1
ATOM 714 O O . ARG A 1 90 ? -17.196 4.525 7.567 1.00 97.50 90 ARG A O 1
ATOM 721 N N . VAL A 1 91 ? -17.013 4.338 5.324 1.00 98.19 91 VAL A N 1
ATOM 722 C CA . VAL A 1 91 ? -17.679 3.029 5.215 1.00 98.19 91 VAL A CA 1
ATOM 723 C C . VAL A 1 91 ? -16.943 1.964 6.033 1.00 98.19 91 VAL A C 1
ATOM 725 O O . VAL A 1 91 ? -17.570 1.223 6.785 1.00 98.19 91 VAL A O 1
ATOM 728 N N . VAL A 1 92 ? -15.610 1.909 5.939 1.00 98.00 92 VAL A N 1
ATOM 729 C CA . VAL A 1 92 ? -14.797 0.957 6.715 1.00 98.00 92 VAL A CA 1
ATOM 730 C C . VAL A 1 92 ? -14.934 1.213 8.219 1.00 98.00 92 VAL A C 1
ATOM 732 O O . VAL A 1 92 ? -15.166 0.276 8.979 1.00 98.00 92 VAL A O 1
ATOM 735 N N . ASN A 1 93 ? -14.848 2.471 8.656 1.00 96.94 93 ASN A N 1
ATOM 736 C CA . ASN A 1 93 ? -14.955 2.826 10.073 1.00 96.94 93 ASN A CA 1
ATOM 737 C C . ASN A 1 93 ? -16.368 2.584 10.638 1.00 96.94 93 ASN A C 1
ATOM 739 O O . ASN A 1 93 ? -16.512 2.196 11.797 1.00 96.94 93 ASN A O 1
ATOM 743 N N . GLU A 1 94 ? -17.415 2.817 9.844 1.00 97.94 94 GLU A N 1
ATOM 744 C CA . GLU A 1 94 ? -18.802 2.473 10.182 1.00 97.94 94 GLU A CA 1
ATOM 745 C C . GLU A 1 94 ? -18.964 0.971 10.386 1.00 97.94 94 GLU A C 1
ATOM 747 O O . GLU A 1 94 ? -19.401 0.551 11.455 1.00 97.94 94 GLU A O 1
ATOM 752 N N . PHE A 1 95 ? -18.495 0.172 9.430 1.00 98.25 95 PHE A N 1
ATOM 753 C CA . PHE A 1 95 ? -18.550 -1.282 9.514 1.00 98.25 95 PHE A CA 1
ATOM 754 C C . PHE A 1 95 ? -17.811 -1.831 10.748 1.00 98.25 95 PHE A C 1
ATOM 756 O O . PHE A 1 95 ? -18.343 -2.666 11.482 1.00 98.25 95 PHE A O 1
ATOM 763 N N . ILE A 1 96 ? -16.605 -1.324 11.036 1.00 98.00 96 ILE A N 1
ATOM 764 C CA . ILE A 1 96 ? -15.837 -1.732 12.223 1.00 98.00 96 ILE A CA 1
ATOM 765 C C . ILE A 1 96 ? -16.579 -1.360 13.513 1.00 98.00 96 ILE A C 1
ATOM 767 O O . ILE A 1 96 ? -16.624 -2.158 14.448 1.00 98.00 96 ILE A O 1
ATOM 771 N N . ARG A 1 97 ? -17.178 -0.166 13.575 1.00 97.19 97 ARG A N 1
ATOM 772 C CA . ARG A 1 97 ? -17.933 0.299 14.748 1.00 97.19 97 ARG A CA 1
ATOM 773 C C . ARG A 1 97 ? -19.179 -0.546 15.015 1.00 97.19 97 ARG A C 1
ATOM 775 O O . ARG A 1 97 ? -19.507 -0.759 16.178 1.00 97.19 97 ARG A O 1
ATOM 782 N N . GLU A 1 98 ? -19.857 -1.014 13.972 1.00 97.81 98 GLU A N 1
ATOM 783 C CA . GLU A 1 98 ? -21.064 -1.837 14.105 1.00 97.81 98 GLU A CA 1
ATOM 784 C C . GLU A 1 98 ? -20.759 -3.280 14.526 1.00 97.81 98 GLU A C 1
ATOM 786 O O . GLU A 1 98 ? -21.504 -3.857 15.320 1.00 97.81 98 GLU A O 1
ATOM 791 N N . HIS A 1 99 ? -19.660 -3.864 14.039 1.00 97.25 99 HIS A N 1
ATOM 792 C CA . HIS A 1 99 ? -19.367 -5.288 14.247 1.00 97.25 99 HIS A CA 1
ATOM 793 C C . HIS A 1 99 ? -18.277 -5.576 15.292 1.00 97.25 99 HIS A C 1
ATOM 795 O O . HIS A 1 99 ? -18.237 -6.674 15.853 1.00 97.25 99 HIS A O 1
ATOM 801 N N . GLY A 1 100 ? -17.388 -4.623 15.581 1.00 93.25 100 GLY A N 1
ATOM 802 C CA . GLY A 1 100 ? -16.291 -4.744 16.548 1.00 93.25 100 GLY A CA 1
ATOM 803 C C . GLY A 1 100 ? -15.163 -5.684 16.102 1.00 93.25 100 GLY A C 1
ATOM 804 O O . GLY A 1 100 ? -14.041 -5.239 15.865 1.00 93.25 100 GLY A O 1
ATOM 805 N N . LYS A 1 101 ? -15.446 -6.989 15.994 1.00 96.31 101 LYS A N 1
ATOM 806 C CA . LYS A 1 101 ? -14.531 -8.006 15.451 1.00 96.31 101 LYS A CA 1
ATOM 807 C C . LYS A 1 101 ? -14.962 -8.350 14.029 1.00 96.31 101 LYS A C 1
ATOM 809 O O . LYS A 1 101 ? -16.014 -8.952 13.831 1.00 96.31 101 LYS A O 1
ATOM 814 N N . C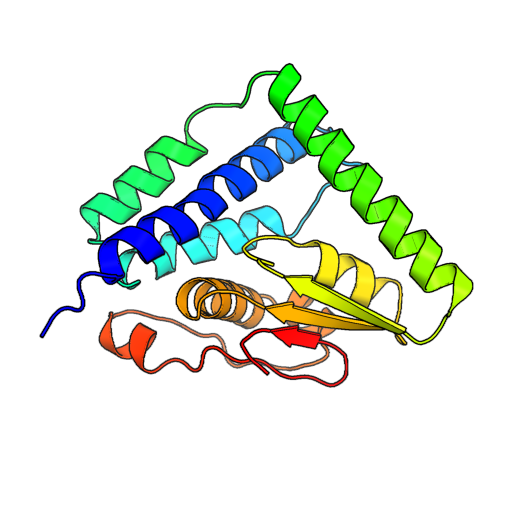YS A 1 102 ? -14.148 -7.986 13.044 1.00 97.38 102 CYS A N 1
ATOM 815 C CA . CYS A 1 102 ? -14.501 -8.157 11.637 1.00 97.38 102 CYS A CA 1
ATOM 816 C C . CYS A 1 102 ? -13.272 -8.318 10.733 1.00 97.38 102 CYS A C 1
ATOM 818 O O . CYS A 1 102 ? -12.139 -8.091 11.165 1.00 97.38 102 CYS A O 1
ATOM 820 N N . GLN A 1 103 ? -13.512 -8.677 9.470 1.00 97.50 103 GLN A N 1
ATOM 821 C CA . GLN A 1 103 ? -12.488 -8.753 8.434 1.00 97.50 103 GLN A CA 1
ATOM 822 C C . GLN A 1 103 ? -12.749 -7.711 7.345 1.00 97.50 103 GLN A C 1
ATOM 824 O O . GLN A 1 103 ? -13.876 -7.575 6.870 1.00 97.50 103 GLN A O 1
ATOM 829 N N . ILE A 1 104 ? -11.696 -7.008 6.933 1.00 98.25 104 ILE A N 1
ATOM 830 C CA . ILE A 1 104 ? -11.701 -6.120 5.770 1.00 98.25 104 ILE A CA 1
ATOM 831 C C . ILE A 1 104 ? -10.849 -6.766 4.682 1.00 98.25 104 ILE A C 1
ATOM 833 O O . ILE A 1 104 ? -9.686 -7.081 4.920 1.00 98.25 104 ILE A O 1
ATOM 837 N N . VAL A 1 105 ? -11.419 -6.947 3.490 1.00 98.00 105 VAL A N 1
ATOM 838 C CA . VAL A 1 105 ? -10.714 -7.517 2.334 1.00 98.00 105 VAL A CA 1
ATOM 839 C C . VAL A 1 105 ? -10.593 -6.452 1.246 1.00 98.00 105 VAL A C 1
ATOM 841 O O . VAL A 1 105 ? -11.589 -6.050 0.644 1.00 98.00 105 VAL A O 1
ATOM 844 N N . ALA A 1 106 ? -9.373 -5.981 0.997 1.00 97.50 106 ALA A N 1
ATOM 845 C CA . ALA A 1 106 ? -9.056 -5.048 -0.075 1.00 97.50 106 ALA A CA 1
ATOM 846 C C . ALA A 1 106 ? -8.590 -5.815 -1.320 1.00 97.50 106 ALA A C 1
ATOM 848 O O . ALA A 1 106 ? -7.496 -6.377 -1.349 1.00 97.50 106 ALA A O 1
ATOM 849 N N . LEU A 1 107 ? -9.435 -5.827 -2.352 1.00 97.25 107 LEU A N 1
ATOM 850 C CA . LEU A 1 107 ? -9.129 -6.415 -3.655 1.00 97.25 107 LEU A CA 1
ATOM 851 C C . LEU A 1 107 ? -8.452 -5.366 -4.543 1.00 97.25 107 LEU A C 1
ATOM 853 O O . LEU A 1 107 ? -9.030 -4.305 -4.781 1.00 97.25 107 LEU A O 1
ATOM 857 N N . GLY A 1 108 ? -7.247 -5.659 -5.028 1.00 95.69 108 GLY A N 1
ATOM 858 C CA . GLY A 1 108 ? -6.399 -4.663 -5.684 1.00 95.69 108 GLY A CA 1
ATOM 859 C C . GLY A 1 108 ? -5.858 -3.647 -4.675 1.00 95.69 108 GLY A C 1
ATOM 860 O O . GLY A 1 108 ? -6.029 -2.441 -4.858 1.00 95.69 108 GLY A O 1
ATOM 861 N N . GLY A 1 109 ? -5.312 -4.138 -3.555 1.00 94.38 109 GLY A N 1
ATOM 862 C CA . GLY A 1 109 ? -4.842 -3.298 -2.448 1.00 94.38 109 GLY A CA 1
ATOM 863 C C . GLY A 1 109 ? -3.683 -2.367 -2.823 1.00 94.38 109 GLY A C 1
ATOM 864 O O . GLY A 1 109 ? -3.558 -1.291 -2.236 1.00 94.38 109 GLY A O 1
ATOM 865 N N . GLY A 1 110 ? -2.869 -2.752 -3.810 1.00 95.44 110 GLY A N 1
ATOM 866 C CA . GLY A 1 110 ? -1.796 -1.947 -4.383 1.00 95.44 110 GLY A CA 1
ATOM 867 C C . GLY A 1 110 ? -0.965 -1.200 -3.338 1.00 95.44 110 GLY A C 1
ATOM 868 O O . GLY A 1 110 ? -0.593 -1.731 -2.282 1.00 95.44 110 GLY A O 1
ATOM 869 N N . SER A 1 111 ? -0.722 0.078 -3.607 1.00 96.38 111 SER A N 1
ATOM 870 C CA . SER A 1 111 ? -0.039 0.995 -2.700 1.00 96.38 111 SER A CA 1
ATOM 871 C C . SER A 1 111 ? -0.959 1.657 -1.658 1.00 96.38 111 SER A C 1
ATOM 873 O O . SER A 1 111 ? -0.597 2.704 -1.117 1.00 96.38 111 SER A O 1
ATOM 875 N N . ASP A 1 112 ? -2.175 1.156 -1.415 1.00 96.56 112 ASP A N 1
ATOM 876 C CA . ASP A 1 112 ? -3.055 1.721 -0.384 1.00 96.56 112 ASP A CA 1
ATOM 877 C C . ASP A 1 112 ? -2.420 1.543 1.009 1.00 96.56 112 ASP A C 1
ATOM 879 O O . ASP A 1 112 ? -1.728 0.572 1.296 1.00 96.56 112 ASP A O 1
ATOM 883 N N . THR A 1 113 ? -2.628 2.499 1.895 1.00 96.50 113 THR A N 1
ATOM 884 C CA . THR A 1 113 ? -2.028 2.576 3.235 1.00 96.50 113 THR A CA 1
ATOM 885 C C . THR A 1 113 ? -3.082 2.471 4.337 1.00 96.50 113 THR A C 1
ATOM 887 O O . THR A 1 113 ? -2.741 2.473 5.521 1.00 96.50 113 THR A O 1
ATOM 890 N N . ARG A 1 114 ? -4.371 2.354 3.974 1.00 96.12 114 ARG A N 1
ATOM 891 C CA . ARG A 1 114 ? -5.496 2.289 4.924 1.00 96.12 114 ARG A CA 1
ATOM 892 C C . ARG A 1 114 ? -5.372 1.147 5.926 1.00 96.12 114 ARG A C 1
ATOM 894 O O . ARG A 1 114 ? -5.728 1.343 7.086 1.00 96.12 114 ARG A O 1
ATOM 901 N N . SER A 1 115 ? -4.868 -0.010 5.493 1.00 97.00 115 SER A N 1
ATOM 902 C CA . SER A 1 115 ? -4.672 -1.180 6.356 1.00 97.00 115 SER A CA 1
ATOM 903 C C . SER A 1 115 ? -3.859 -0.827 7.599 1.00 97.00 115 SER A C 1
ATOM 905 O O . SER A 1 115 ? -4.244 -1.190 8.707 1.00 97.00 115 SER A O 1
ATOM 907 N N . PHE A 1 116 ? -2.809 -0.019 7.447 1.00 96.56 116 PHE A N 1
ATOM 908 C CA . PHE A 1 116 ? -1.963 0.393 8.562 1.00 96.56 116 PHE A CA 1
ATOM 909 C C . PHE A 1 116 ? -2.715 1.258 9.578 1.00 96.56 116 PHE A C 1
ATOM 911 O O . PHE A 1 116 ? -2.645 0.981 10.773 1.00 96.56 116 PHE A O 1
ATOM 918 N N . ARG A 1 117 ? -3.500 2.242 9.116 1.00 94.88 117 ARG A N 1
ATOM 919 C CA . ARG A 1 117 ? -4.316 3.084 10.009 1.00 94.88 117 ARG A CA 1
ATOM 920 C C . ARG A 1 117 ? -5.363 2.257 10.755 1.00 94.88 117 ARG A C 1
ATOM 922 O O . ARG A 1 117 ? -5.501 2.380 11.967 1.00 94.88 117 ARG A O 1
ATOM 929 N N . VAL A 1 118 ? -6.068 1.383 10.037 1.00 96.75 118 VAL A N 1
ATOM 930 C CA . VAL A 1 118 ? -7.105 0.524 10.626 1.00 96.75 118 VAL A CA 1
ATOM 931 C C . VAL A 1 118 ? -6.516 -0.385 11.705 1.00 96.75 118 VAL A C 1
ATOM 933 O O . VAL A 1 118 ? -7.086 -0.486 12.786 1.00 96.75 118 VAL A O 1
ATOM 936 N N . LEU A 1 119 ? -5.357 -0.999 11.456 1.00 96.88 119 LEU A N 1
ATOM 937 C CA . LEU A 1 119 ? -4.703 -1.888 12.421 1.00 96.88 119 LEU A CA 1
ATOM 938 C C . LEU A 1 119 ? -4.106 -1.148 13.629 1.00 96.88 119 LEU A C 1
ATOM 940 O O . LEU A 1 119 ? -4.006 -1.732 14.709 1.00 96.88 119 LEU A O 1
ATOM 944 N N . GLN A 1 120 ? -3.737 0.129 13.476 1.00 94.75 120 GLN A N 1
ATOM 945 C CA . GLN A 1 120 ? -3.349 0.987 14.604 1.00 94.75 120 GLN A CA 1
ATOM 946 C C . GLN A 1 120 ? -4.529 1.291 15.528 1.00 94.75 120 GLN A C 1
ATOM 948 O O . GLN A 1 120 ? -4.373 1.277 16.748 1.00 94.75 120 GLN A O 1
ATOM 953 N N . GLU A 1 121 ? -5.693 1.581 14.949 1.00 94.50 121 GLU A N 1
ATOM 954 C CA . GLU A 1 121 ? -6.883 2.017 15.687 1.00 94.50 121 GLU A CA 1
ATOM 955 C C . GLU A 1 121 ? -7.703 0.835 16.232 1.00 94.50 121 GLU A C 1
ATOM 957 O O . GLU A 1 121 ? -8.375 0.962 17.259 1.00 94.50 121 GLU A O 1
ATOM 962 N N . HIS A 1 122 ? -7.640 -0.332 15.582 1.00 95.62 122 HIS A N 1
ATOM 963 C CA . HIS A 1 122 ? -8.546 -1.447 15.848 1.00 95.62 122 HIS A CA 1
ATOM 964 C C . HIS A 1 122 ? -7.822 -2.795 15.966 1.00 95.62 122 HIS A C 1
ATOM 966 O O . HIS A 1 122 ? -7.593 -3.508 14.992 1.00 95.62 122 HIS A O 1
ATOM 972 N N . ALA A 1 123 ? -7.549 -3.208 17.207 1.00 92.00 123 ALA A N 1
ATOM 973 C CA . ALA A 1 123 ? -6.845 -4.456 17.519 1.00 92.00 123 ALA A CA 1
ATOM 974 C C . ALA A 1 123 ? -7.598 -5.754 17.157 1.00 92.00 123 ALA A C 1
ATOM 976 O O . ALA A 1 123 ? -6.964 -6.804 17.091 1.00 92.00 123 ALA A O 1
ATOM 977 N N . ASN A 1 124 ? -8.920 -5.689 16.964 1.00 94.12 124 ASN A N 1
ATOM 978 C CA . ASN A 1 124 ? -9.791 -6.845 16.700 1.00 94.12 124 ASN A CA 1
ATOM 979 C C . ASN A 1 124 ? -10.170 -6.989 15.215 1.00 94.12 124 ASN A C 1
ATOM 981 O O . ASN A 1 124 ? -11.051 -7.785 14.880 1.00 94.12 124 ASN A O 1
ATOM 985 N N . VAL A 1 125 ? -9.552 -6.194 14.337 1.00 97.88 125 VAL A N 1
ATOM 986 C CA . VAL A 1 125 ? -9.805 -6.218 12.896 1.00 97.88 125 VAL A CA 1
ATOM 987 C C . VAL A 1 125 ? -8.716 -7.021 12.203 1.00 97.88 125 VAL A C 1
ATOM 989 O O . VAL A 1 125 ? -7.530 -6.795 12.427 1.00 97.88 125 VAL A O 1
ATOM 992 N N . CYS A 1 126 ? -9.137 -7.927 11.328 1.00 97.75 126 CYS A N 1
ATOM 993 C CA . CYS A 1 126 ? -8.263 -8.639 10.408 1.00 97.75 126 CYS A CA 1
ATOM 994 C C . CYS A 1 126 ? -8.298 -7.926 9.050 1.00 97.75 126 CYS A C 1
ATOM 996 O O . CYS A 1 126 ? -9.381 -7.737 8.491 1.00 97.75 126 CYS A O 1
ATOM 998 N N . TYR A 1 127 ? -7.152 -7.510 8.515 1.00 98.19 127 TYR A N 1
ATOM 999 C CA . TYR A 1 127 ? -7.080 -6.796 7.239 1.00 98.19 127 TYR A CA 1
ATOM 1000 C C . TYR A 1 127 ? -6.328 -7.628 6.201 1.00 98.19 127 TYR A C 1
ATOM 1002 O O . TYR A 1 127 ? -5.137 -7.892 6.349 1.00 98.19 127 TYR A O 1
ATOM 1010 N N . THR A 1 128 ? -7.023 -8.002 5.132 1.00 98.19 128 THR A N 1
ATOM 1011 C CA . THR A 1 128 ? -6.494 -8.815 4.037 1.00 98.19 128 THR A CA 1
ATOM 1012 C C . THR A 1 128 ? -6.382 -7.974 2.769 1.00 98.19 128 THR A C 1
ATOM 1014 O O . THR A 1 128 ? -7.349 -7.340 2.352 1.00 98.19 128 THR A O 1
ATOM 1017 N N . GLU A 1 129 ? -5.214 -7.963 2.142 1.00 98.12 129 GLU A N 1
ATOM 1018 C CA . GLU A 1 129 ? -4.926 -7.244 0.905 1.00 98.12 129 GLU A CA 1
ATOM 1019 C C . GLU A 1 129 ? -4.504 -8.226 -0.183 1.00 98.12 129 GLU A C 1
ATOM 1021 O O . GLU A 1 129 ? -3.498 -8.922 -0.046 1.00 98.12 129 GLU A O 1
ATOM 1026 N N . ILE A 1 130 ? -5.263 -8.253 -1.275 1.00 97.69 130 ILE A N 1
ATOM 1027 C CA . ILE A 1 130 ? -5.037 -9.162 -2.397 1.00 97.69 130 ILE A CA 1
ATOM 1028 C C . ILE A 1 130 ? -4.619 -8.339 -3.609 1.00 97.69 130 ILE A C 1
ATOM 1030 O O . ILE A 1 130 ? -5.314 -7.394 -3.989 1.00 97.69 130 ILE A O 1
ATOM 1034 N N . ASP A 1 131 ? -3.495 -8.697 -4.224 1.00 96.88 131 ASP A N 1
ATOM 1035 C CA . ASP A 1 131 ? -3.001 -8.067 -5.448 1.00 96.88 131 ASP A CA 1
ATOM 1036 C C . ASP A 1 131 ? -2.053 -9.005 -6.215 1.00 96.88 131 ASP A C 1
ATOM 1038 O O . ASP A 1 131 ? -1.772 -10.124 -5.780 1.00 96.88 131 ASP A O 1
ATOM 1042 N N . PHE A 1 132 ? -1.545 -8.546 -7.358 1.00 95.31 132 PHE A N 1
ATOM 1043 C CA . PHE A 1 132 ? -0.503 -9.227 -8.108 1.00 95.31 132 PHE A CA 1
ATOM 1044 C C . PHE A 1 132 ? 0.754 -9.437 -7.247 1.00 95.31 132 PHE A C 1
ATOM 1046 O O . PHE A 1 132 ? 1.166 -8.509 -6.537 1.00 95.31 132 PHE A O 1
ATOM 1053 N N . PRO A 1 133 ? 1.433 -10.596 -7.384 1.00 95.25 133 PRO A N 1
ATOM 1054 C CA . PRO A 1 133 ? 2.627 -10.927 -6.611 1.00 95.25 133 PRO A CA 1
ATOM 1055 C C . PRO A 1 133 ? 3.706 -9.842 -6.618 1.00 95.25 133 PRO A C 1
ATOM 1057 O O . PRO A 1 133 ? 4.408 -9.647 -5.635 1.00 95.25 133 PRO A O 1
ATOM 1060 N N . GLU A 1 134 ? 3.882 -9.109 -7.715 1.00 94.00 134 GLU A N 1
ATOM 1061 C CA . GLU A 1 134 ? 4.895 -8.059 -7.765 1.00 94.00 134 GLU A CA 1
ATOM 1062 C C . GLU A 1 134 ? 4.541 -6.845 -6.905 1.00 94.00 134 GLU A C 1
ATOM 1064 O O . GLU A 1 134 ? 5.440 -6.271 -6.292 1.00 94.00 134 GLU A O 1
ATOM 1069 N N . LEU A 1 135 ? 3.261 -6.462 -6.826 1.00 95.94 135 LEU A N 1
ATOM 1070 C CA . LEU A 1 135 ? 2.839 -5.331 -5.993 1.00 95.94 135 LEU A CA 1
ATOM 1071 C C . LEU A 1 135 ? 2.878 -5.708 -4.509 1.00 95.94 135 LEU A C 1
ATOM 1073 O O . LEU A 1 135 ? 3.383 -4.934 -3.690 1.00 95.94 135 LEU A O 1
ATOM 1077 N N . THR A 1 136 ? 2.454 -6.928 -4.165 1.00 96.81 136 THR A N 1
ATOM 1078 C CA . THR A 1 136 ? 2.528 -7.430 -2.785 1.00 96.81 136 THR A CA 1
ATOM 1079 C C . THR A 1 136 ? 3.980 -7.536 -2.316 1.00 96.81 136 THR A C 1
ATOM 1081 O O . THR A 1 136 ? 4.308 -7.052 -1.233 1.00 96.81 136 THR A O 1
ATOM 1084 N N . LYS A 1 137 ? 4.898 -8.025 -3.162 1.00 97.06 137 LYS A N 1
ATOM 1085 C CA . LYS A 1 137 ? 6.343 -8.035 -2.875 1.00 97.06 137 LYS A CA 1
ATOM 1086 C C . LYS A 1 137 ? 6.907 -6.633 -2.645 1.00 97.06 137 LYS A C 1
ATOM 1088 O O . LYS A 1 137 ? 7.641 -6.436 -1.678 1.00 97.06 137 LYS A O 1
ATOM 1093 N N . ILE A 1 138 ? 6.565 -5.646 -3.483 1.00 96.69 138 ILE A N 1
ATOM 1094 C CA . ILE A 1 138 ? 7.013 -4.251 -3.288 1.00 96.69 138 ILE A CA 1
ATOM 1095 C C . ILE A 1 138 ? 6.542 -3.717 -1.928 1.00 96.69 138 ILE A C 1
ATOM 1097 O O . ILE A 1 138 ? 7.328 -3.115 -1.190 1.00 96.69 138 ILE A O 1
ATOM 1101 N N . LYS A 1 139 ? 5.285 -3.973 -1.560 1.00 97.38 139 LYS A N 1
ATOM 1102 C CA . LYS A 1 139 ? 4.731 -3.551 -0.269 1.00 97.38 139 LYS A CA 1
ATOM 1103 C C . LYS A 1 139 ? 5.370 -4.289 0.911 1.00 97.38 139 LYS A C 1
ATOM 1105 O O . LYS A 1 139 ? 5.730 -3.652 1.900 1.00 97.38 139 LYS A O 1
ATOM 1110 N N . LYS A 1 140 ? 5.617 -5.595 0.785 1.00 96.94 140 LYS A N 1
ATOM 1111 C CA . LYS A 1 140 ? 6.353 -6.410 1.768 1.00 96.94 140 LYS A CA 1
ATOM 1112 C C . LYS A 1 140 ? 7.772 -5.880 1.992 1.00 96.94 140 LYS A C 1
ATOM 1114 O O . LYS A 1 140 ? 8.208 -5.762 3.137 1.00 96.94 140 LYS A O 1
ATOM 1119 N N . ILE A 1 141 ? 8.470 -5.473 0.926 1.00 96.44 141 ILE A N 1
ATOM 1120 C CA . ILE A 1 141 ? 9.777 -4.804 1.019 1.00 96.44 141 ILE A CA 1
ATOM 1121 C C . ILE A 1 141 ? 9.662 -3.511 1.838 1.00 96.44 141 ILE A C 1
ATOM 1123 O O . ILE A 1 141 ? 10.495 -3.286 2.719 1.00 96.44 141 ILE A O 1
ATOM 1127 N N . ALA A 1 142 ? 8.630 -2.694 1.604 1.00 96.12 142 ALA A N 1
ATOM 1128 C CA . ALA A 1 142 ? 8.407 -1.468 2.371 1.00 96.12 142 ALA A CA 1
ATOM 1129 C C . ALA A 1 142 ? 8.198 -1.751 3.867 1.00 96.12 142 ALA A C 1
ATOM 1131 O O . ALA A 1 142 ? 8.871 -1.159 4.713 1.00 96.12 142 ALA A O 1
ATOM 1132 N N . ILE A 1 143 ? 7.325 -2.709 4.189 1.00 96.81 143 ILE A N 1
ATOM 1133 C CA . ILE A 1 143 ? 7.039 -3.137 5.565 1.00 96.81 143 ILE A CA 1
ATOM 1134 C C . ILE A 1 143 ? 8.319 -3.634 6.252 1.00 96.81 143 ILE A C 1
ATOM 1136 O O . ILE A 1 143 ? 8.628 -3.210 7.366 1.00 96.81 143 ILE A O 1
ATOM 1140 N N . SER A 1 144 ? 9.120 -4.462 5.574 1.00 96.19 144 SER A N 1
ATOM 1141 C CA . SER A 1 144 ? 10.353 -5.028 6.142 1.00 96.19 144 SER A CA 1
ATOM 1142 C C . SER A 1 144 ? 11.403 -3.984 6.542 1.00 96.19 144 SER A C 1
ATOM 1144 O O . SER A 1 144 ? 12.251 -4.249 7.389 1.00 96.19 144 SER A O 1
ATOM 1146 N N . LYS A 1 145 ? 11.349 -2.781 5.959 1.00 92.75 145 LYS A N 1
ATOM 1147 C CA . LYS A 1 145 ? 12.315 -1.700 6.213 1.00 92.75 145 LYS A CA 1
ATOM 1148 C C . LYS A 1 145 ? 11.868 -0.726 7.296 1.00 92.75 145 LYS A C 1
ATOM 1150 O O . LYS A 1 145 ? 12.673 0.090 7.742 1.00 92.75 145 LYS A O 1
ATOM 1155 N N . LEU A 1 146 ? 10.603 -0.778 7.706 1.00 91.00 146 LEU A N 1
ATOM 1156 C CA . LEU A 1 146 ? 10.021 0.206 8.607 1.00 91.00 146 LEU A CA 1
ATOM 1157 C C . LEU A 1 146 ? 9.576 -0.433 9.912 1.00 91.00 146 LEU A C 1
ATOM 1159 O O . LEU A 1 146 ? 8.553 -1.114 9.973 1.00 91.00 146 LEU A O 1
ATOM 1163 N N . GLN A 1 147 ? 10.284 -0.094 10.988 1.00 92.69 147 GLN A N 1
ATOM 1164 C CA . GLN A 1 147 ? 9.936 -0.558 12.328 1.00 92.69 147 GLN A CA 1
ATOM 1165 C C . GLN A 1 147 ? 8.495 -0.193 12.711 1.00 92.69 147 GLN A C 1
ATOM 1167 O O . GLN A 1 147 ? 7.813 -0.993 13.342 1.00 92.69 147 GLN A O 1
ATOM 1172 N N . ARG A 1 148 ? 8.006 0.988 12.304 1.00 92.75 148 ARG A N 1
ATOM 1173 C CA . ARG A 1 148 ? 6.623 1.401 12.579 1.00 92.75 148 ARG A CA 1
ATOM 1174 C C . ARG A 1 148 ? 5.611 0.459 11.926 1.00 92.75 148 ARG A C 1
ATOM 1176 O O . ARG A 1 148 ? 4.691 0.031 12.607 1.00 92.75 148 ARG A O 1
ATOM 1183 N N . LEU A 1 149 ? 5.791 0.100 10.651 1.00 94.00 149 LEU A N 1
ATOM 1184 C CA . LEU A 1 149 ? 4.885 -0.829 9.967 1.00 94.00 149 LEU A CA 1
ATOM 1185 C C . LEU A 1 149 ? 4.925 -2.220 10.597 1.00 94.00 149 LEU A C 1
ATOM 1187 O O . LEU A 1 149 ? 3.869 -2.791 10.834 1.00 94.00 149 LEU A O 1
ATOM 1191 N N . GLN A 1 150 ? 6.113 -2.716 10.950 1.00 95.69 150 GLN A N 1
ATOM 1192 C CA . GLN A 1 150 ? 6.282 -3.985 11.668 1.00 95.69 150 GLN A CA 1
ATOM 1193 C C . GLN A 1 150 ? 5.547 -4.004 13.013 1.00 95.69 150 GLN A C 1
ATOM 1195 O O . GLN A 1 150 ? 4.867 -4.974 13.333 1.00 95.69 150 GLN A O 1
ATOM 1200 N N . THR A 1 151 ? 5.613 -2.907 13.777 1.00 95.56 151 THR A N 1
ATOM 1201 C CA . THR A 1 151 ? 4.840 -2.759 15.019 1.00 95.56 151 THR A CA 1
ATOM 1202 C C . THR A 1 151 ? 3.333 -2.800 14.756 1.00 95.56 151 THR A C 1
ATOM 1204 O O . THR A 1 151 ? 2.606 -3.441 15.510 1.00 95.56 151 THR A O 1
ATOM 1207 N N . ILE A 1 152 ? 2.861 -2.155 13.683 1.00 95.56 152 ILE A N 1
ATOM 1208 C CA . ILE A 1 152 ? 1.437 -2.113 13.314 1.00 95.56 152 ILE A CA 1
ATOM 1209 C C . ILE A 1 152 ? 0.919 -3.502 12.934 1.00 95.56 152 ILE A C 1
ATOM 1211 O O . ILE A 1 152 ? -0.131 -3.915 13.420 1.00 95.56 152 ILE A O 1
ATOM 1215 N N . ILE A 1 153 ? 1.666 -4.240 12.108 1.00 95.56 153 ILE A N 1
ATOM 1216 C CA . ILE A 1 153 ? 1.288 -5.600 11.691 1.00 95.56 153 ILE A CA 1
ATOM 1217 C C . ILE A 1 153 ? 1.646 -6.674 12.730 1.00 95.56 153 ILE A C 1
ATOM 1219 O O . ILE A 1 153 ? 1.332 -7.845 12.519 1.00 95.56 153 ILE A O 1
ATOM 1223 N N . ARG A 1 154 ? 2.286 -6.265 13.837 1.00 94.75 154 ARG A N 1
ATOM 1224 C CA . ARG A 1 154 ? 2.731 -7.093 14.972 1.00 94.75 154 ARG A CA 1
ATOM 1225 C C . ARG A 1 154 ? 3.678 -8.228 14.593 1.00 94.75 154 ARG A C 1
ATOM 1227 O O . ARG A 1 154 ? 3.686 -9.267 15.241 1.00 94.75 154 ARG A O 1
ATOM 1234 N N . GLU A 1 155 ? 4.506 -8.004 13.582 1.00 95.69 155 GLU A N 1
ATOM 1235 C CA . GLU A 1 155 ? 5.418 -9.011 13.044 1.00 95.69 155 GLU A CA 1
ATOM 1236 C C . GLU A 1 155 ? 6.798 -8.404 12.807 1.00 95.69 155 GLU A C 1
ATOM 1238 O O . GLU A 1 155 ? 6.915 -7.310 12.246 1.00 95.69 155 GLU A O 1
ATOM 1243 N N . LYS A 1 156 ? 7.853 -9.111 13.228 1.00 95.44 156 LYS A N 1
ATOM 1244 C CA . LYS A 1 156 ? 9.235 -8.679 12.998 1.00 95.44 156 LYS A CA 1
ATOM 1245 C C . LYS A 1 156 ? 9.759 -9.328 11.731 1.00 95.44 156 LYS A C 1
ATOM 1247 O O . LYS A 1 156 ? 9.951 -10.537 11.678 1.00 95.44 156 LYS A O 1
ATOM 1252 N N . LEU A 1 157 ? 10.070 -8.503 10.741 1.00 94.44 157 LEU A N 1
ATOM 1253 C CA . LEU A 1 157 ? 10.604 -8.961 9.467 1.00 94.44 157 LEU A CA 1
ATOM 1254 C C . LEU A 1 157 ? 12.078 -8.561 9.342 1.00 94.44 157 LEU A C 1
ATOM 1256 O O . LEU A 1 157 ? 12.426 -7.414 9.645 1.00 94.44 157 LEU A O 1
ATOM 1260 N N . PRO A 1 158 ? 12.957 -9.460 8.863 1.00 94.19 158 PRO A N 1
ATOM 1261 C CA . PRO A 1 158 ? 14.303 -9.059 8.487 1.00 94.19 158 PRO A CA 1
ATOM 1262 C C . PRO A 1 158 ? 14.227 -8.047 7.329 1.00 94.19 158 PRO A C 1
ATOM 1264 O O . PRO A 1 158 ? 13.382 -8.212 6.445 1.00 94.19 158 PRO A O 1
ATOM 1267 N N . PRO A 1 159 ? 15.090 -7.015 7.288 1.00 92.88 159 PRO A N 1
ATOM 1268 C CA . PRO A 1 159 ? 15.102 -6.063 6.183 1.00 92.88 159 PRO A CA 1
ATOM 1269 C C . PRO A 1 159 ? 15.324 -6.765 4.841 1.00 92.88 159 PRO A C 1
ATOM 1271 O O . PRO A 1 159 ? 16.337 -7.438 4.645 1.00 92.88 159 PRO A O 1
ATOM 1274 N N . ILE A 1 160 ? 14.397 -6.584 3.899 1.00 94.69 160 ILE A N 1
ATOM 1275 C CA . ILE A 1 160 ? 14.487 -7.196 2.571 1.00 94.69 160 ILE A CA 1
ATOM 1276 C C . ILE A 1 160 ? 15.189 -6.226 1.620 1.00 94.69 160 ILE A C 1
ATOM 1278 O O . ILE 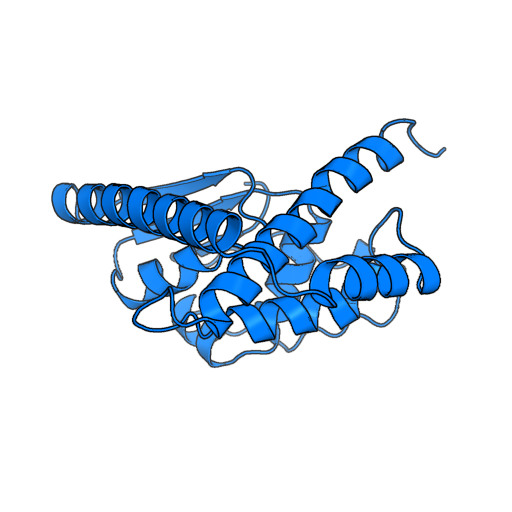A 1 160 ? 14.736 -5.100 1.390 1.00 94.69 160 ILE A O 1
ATOM 1282 N N . MET A 1 161 ? 16.286 -6.677 1.019 1.00 91.75 161 MET A N 1
ATOM 1283 C CA . MET A 1 161 ? 16.961 -5.985 -0.076 1.00 91.75 161 MET A CA 1
ATOM 1284 C C . MET A 1 161 ? 16.907 -6.855 -1.324 1.00 91.75 161 MET A C 1
ATOM 1286 O O . MET A 1 161 ? 17.236 -8.033 -1.263 1.00 91.75 161 MET A O 1
ATOM 1290 N N . ILE A 1 162 ? 16.494 -6.259 -2.440 1.00 93.25 162 ILE A N 1
ATOM 1291 C CA . ILE A 1 162 ? 16.447 -6.908 -3.748 1.00 93.25 162 ILE A CA 1
ATOM 1292 C C . ILE A 1 162 ? 17.419 -6.166 -4.658 1.00 93.25 162 ILE A C 1
ATOM 1294 O O . ILE A 1 162 ? 17.289 -4.956 -4.854 1.00 93.25 162 ILE A O 1
ATOM 1298 N N . LEU A 1 163 ? 18.395 -6.896 -5.183 1.00 93.69 163 LEU A N 1
ATOM 1299 C CA . LEU A 1 163 ? 19.462 -6.415 -6.059 1.00 93.69 163 LEU A CA 1
ATOM 1300 C C . LEU A 1 163 ? 19.373 -7.030 -7.460 1.00 93.69 163 LEU A C 1
ATOM 1302 O O . LEU A 1 163 ? 20.054 -6.575 -8.381 1.00 93.69 163 LEU A O 1
ATOM 1306 N N . SER A 1 164 ? 18.531 -8.050 -7.648 1.00 95.38 164 SER A N 1
ATOM 1307 C CA . SER A 1 164 ? 18.337 -8.700 -8.942 1.00 95.38 164 SER A CA 1
ATOM 1308 C C . SER A 1 164 ? 16.892 -9.141 -9.186 1.00 95.38 164 SER A C 1
ATOM 1310 O O . SER A 1 164 ? 16.085 -9.299 -8.272 1.00 95.38 164 SER A O 1
ATOM 1312 N N . ARG A 1 165 ? 16.562 -9.404 -10.458 1.00 94.56 165 ARG A N 1
ATOM 1313 C CA . ARG A 1 165 ? 15.276 -10.020 -10.837 1.00 94.56 165 ARG A CA 1
ATOM 1314 C C . ARG A 1 165 ? 15.106 -11.421 -10.266 1.00 94.56 165 ARG A C 1
ATOM 1316 O O . ARG A 1 165 ? 13.992 -11.796 -9.935 1.00 94.56 165 ARG A O 1
ATOM 1323 N N . ALA A 1 166 ? 16.193 -12.188 -10.177 1.00 95.19 166 ALA A N 1
ATOM 1324 C CA . ALA A 1 166 ? 16.150 -13.543 -9.639 1.00 95.19 166 ALA A CA 1
ATOM 1325 C C . ALA A 1 166 ? 15.732 -13.520 -8.162 1.00 95.19 166 ALA A C 1
ATOM 1327 O O . ALA A 1 166 ? 14.842 -14.264 -7.766 1.00 95.19 166 ALA A O 1
ATOM 1328 N N . GLU A 1 167 ? 16.293 -12.595 -7.379 1.00 95.94 167 GLU A N 1
ATOM 1329 C CA . GLU A 1 167 ? 15.881 -12.369 -5.990 1.00 95.94 167 GLU A CA 1
ATOM 1330 C C . GLU A 1 167 ? 14.419 -11.907 -5.892 1.00 95.94 167 GLU A C 1
ATOM 1332 O O . GLU A 1 167 ? 13.672 -12.428 -5.069 1.00 95.94 167 GLU A O 1
ATOM 1337 N N . MET A 1 168 ? 13.971 -10.989 -6.761 1.00 95.25 168 MET A N 1
ATOM 1338 C CA . MET A 1 168 ? 12.566 -10.549 -6.797 1.00 95.25 168 MET A CA 1
ATOM 1339 C C . MET A 1 168 ? 11.599 -11.693 -7.139 1.00 95.25 168 MET A C 1
ATOM 1341 O O . MET A 1 168 ? 10.493 -11.770 -6.601 1.00 95.25 168 MET A O 1
ATOM 1345 N N . ALA A 1 169 ? 11.997 -12.591 -8.042 1.00 93.19 169 ALA A N 1
ATOM 1346 C CA . ALA A 1 169 ? 11.199 -13.750 -8.422 1.00 93.19 169 ALA A CA 1
ATOM 1347 C C . ALA A 1 169 ? 11.083 -14.757 -7.267 1.00 93.19 169 ALA A C 1
ATOM 1349 O O . ALA A 1 169 ? 9.984 -15.245 -7.011 1.00 93.19 169 ALA A O 1
ATOM 1350 N N . LEU A 1 170 ? 12.184 -15.002 -6.546 1.00 94.75 170 LEU A N 1
ATOM 1351 C CA . LEU A 1 170 ? 12.251 -15.930 -5.410 1.00 94.75 170 LEU A CA 1
ATOM 1352 C C . LEU A 1 170 ? 11.606 -15.395 -4.129 1.00 94.75 170 LEU A C 1
ATOM 1354 O O . LEU A 1 170 ? 11.232 -16.189 -3.270 1.00 94.75 170 LEU A O 1
ATOM 1358 N N . LEU A 1 171 ? 11.489 -14.073 -3.978 1.00 95.31 171 LEU A N 1
ATOM 1359 C CA . LEU A 1 171 ? 10.827 -13.484 -2.821 1.00 95.31 171 LEU A CA 1
ATOM 1360 C C . LEU A 1 171 ? 9.371 -13.950 -2.764 1.00 95.31 171 LEU A C 1
ATOM 1362 O O . LEU A 1 171 ? 8.624 -13.764 -3.722 1.00 95.31 171 LEU A O 1
ATOM 1366 N N . ASP A 1 172 ? 8.971 -14.507 -1.629 1.00 95.06 172 ASP A N 1
ATOM 1367 C CA . ASP A 1 172 ? 7.588 -14.889 -1.384 1.00 95.06 172 ASP A CA 1
ATOM 1368 C C . ASP A 1 172 ? 6.669 -13.655 -1.367 1.00 95.06 172 ASP A C 1
ATOM 1370 O O . ASP A 1 172 ? 6.976 -12.647 -0.713 1.00 95.06 172 ASP A O 1
ATOM 1374 N N . ALA A 1 173 ? 5.570 -13.746 -2.112 1.00 94.94 173 ALA A N 1
ATOM 1375 C CA . ALA A 1 173 ? 4.593 -12.679 -2.289 1.00 94.94 173 ALA A CA 1
ATOM 1376 C C . ALA A 1 173 ? 3.696 -12.500 -1.067 1.00 94.94 173 ALA A C 1
ATOM 1378 O O . ALA A 1 173 ? 3.209 -11.388 -0.841 1.00 94.94 173 ALA A O 1
ATOM 1379 N N . ASP A 1 174 ? 3.527 -13.564 -0.288 1.00 96.44 174 ASP A N 1
ATOM 1380 C CA . ASP A 1 174 ? 2.561 -13.593 0.788 1.00 96.44 174 ASP A CA 1
ATOM 1381 C C . ASP A 1 174 ? 3.195 -13.135 2.110 1.00 96.44 174 ASP A C 1
ATOM 1383 O O . ASP A 1 174 ? 4.391 -13.294 2.373 1.00 96.44 174 ASP A O 1
ATOM 1387 N N . LEU A 1 175 ? 2.414 -12.479 2.955 1.00 96.50 175 LEU A N 1
ATOM 1388 C CA . LEU A 1 175 ? 2.789 -12.097 4.310 1.00 96.50 175 LEU A CA 1
ATOM 1389 C C . LEU A 1 175 ? 1.551 -12.245 5.181 1.00 96.50 175 LEU A C 1
ATOM 1391 O O . LEU A 1 175 ? 0.595 -11.486 5.043 1.00 96.50 175 LEU A O 1
ATOM 1395 N N . HIS A 1 176 ? 1.591 -13.213 6.089 1.00 96.12 176 HIS A N 1
ATOM 1396 C CA . HIS A 1 176 ? 0.491 -13.511 6.993 1.00 96.12 176 HIS A CA 1
ATOM 1397 C C . HIS A 1 176 ? 0.943 -13.327 8.436 1.00 96.12 176 HIS A C 1
ATOM 1399 O O . HIS A 1 176 ? 1.907 -13.945 8.882 1.00 96.12 176 HIS A O 1
ATOM 1405 N N . THR A 1 177 ? 0.227 -12.470 9.151 1.00 95.38 177 THR A N 1
ATOM 1406 C CA . THR A 1 177 ? 0.374 -12.232 10.586 1.00 95.38 177 THR A CA 1
ATOM 1407 C C . THR A 1 177 ? -0.969 -12.474 11.275 1.00 95.38 177 THR A C 1
ATOM 1409 O O . THR A 1 177 ? -1.951 -12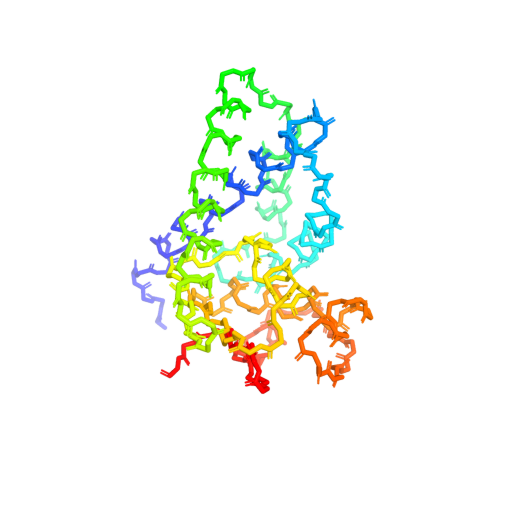.845 10.626 1.00 95.38 177 THR A O 1
ATOM 1412 N N . GLU A 1 178 ? -1.026 -12.259 12.592 1.00 93.31 178 GLU A N 1
ATOM 1413 C CA . GLU A 1 178 ? -2.253 -12.397 13.388 1.00 93.31 178 GLU A CA 1
ATOM 1414 C C . GLU A 1 178 ? -3.442 -11.635 12.771 1.00 93.31 178 GLU A C 1
ATOM 1416 O O . GLU A 1 178 ? -4.520 -12.201 12.603 1.00 93.31 178 GLU A O 1
ATOM 1421 N N . ASN A 1 179 ? -3.229 -10.371 12.390 1.00 95.38 179 ASN A N 1
ATOM 1422 C CA . ASN A 1 179 ? -4.293 -9.456 11.963 1.00 95.38 179 ASN A CA 1
ATOM 1423 C C . ASN A 1 179 ? -4.057 -8.828 10.580 1.00 95.38 179 ASN A C 1
ATOM 1425 O O . ASN A 1 179 ? -4.868 -8.015 10.138 1.00 95.38 179 ASN A O 1
ATOM 1429 N N . TYR A 1 180 ? -2.966 -9.175 9.895 1.00 97.69 180 TYR A N 1
ATOM 1430 C CA . TYR A 1 180 ? -2.643 -8.647 8.574 1.00 97.69 180 TYR A CA 1
ATOM 1431 C C . TYR A 1 180 ? -2.296 -9.769 7.604 1.00 97.69 180 TYR A C 1
ATOM 1433 O O . TYR A 1 180 ? -1.448 -10.611 7.889 1.00 97.69 180 TYR A O 1
ATOM 1441 N N . GLN A 1 181 ? -2.937 -9.771 6.441 1.00 97.62 181 GLN A N 1
ATOM 1442 C CA . GLN A 1 181 ? -2.654 -10.706 5.362 1.00 97.62 181 GLN A CA 1
ATOM 1443 C C . GLN A 1 181 ? -2.430 -9.912 4.084 1.00 97.62 181 GLN A C 1
ATOM 1445 O O . GLN A 1 181 ? -3.249 -9.081 3.711 1.00 97.62 181 GLN A O 1
ATOM 1450 N N . LEU A 1 182 ? -1.326 -10.173 3.406 1.00 97.50 182 LEU A N 1
ATOM 1451 C CA . LEU A 1 182 ? -0.975 -9.571 2.131 1.00 97.50 182 LEU A CA 1
ATOM 1452 C C . LEU A 1 182 ? -0.625 -10.704 1.179 1.00 97.50 182 LEU A C 1
ATOM 1454 O O . LEU A 1 182 ? 0.190 -11.538 1.555 1.00 97.50 182 LEU A O 1
ATOM 1458 N N . GLY A 1 183 ? -1.210 -10.728 -0.015 1.00 93.00 183 GLY A N 1
ATOM 1459 C CA . GLY A 1 183 ? -0.976 -11.803 -0.979 1.00 93.00 183 GLY A CA 1
ATOM 1460 C C . GLY A 1 183 ? -2.240 -12.545 -1.399 1.00 93.00 183 GLY A C 1
ATOM 1461 O O . GLY A 1 183 ? -3.356 -12.091 -1.137 1.00 93.00 183 GLY A O 1
ATOM 1462 N N . LEU A 1 184 ? -2.062 -13.667 -2.092 1.00 74.06 184 LEU A N 1
ATOM 1463 C CA . LEU A 1 184 ? -3.165 -14.557 -2.463 1.00 74.06 184 LEU A CA 1
ATOM 1464 C C . LEU A 1 184 ? -3.308 -15.606 -1.355 1.00 74.06 184 LEU A C 1
ATOM 1466 O O . LEU A 1 184 ? -2.350 -16.299 -1.045 1.00 74.06 184 LEU A O 1
ATOM 1470 N N . VAL A 1 185 ? -4.493 -15.674 -0.738 1.00 52.88 185 VAL A N 1
ATOM 1471 C CA . VAL A 1 185 ? -4.826 -16.674 0.297 1.00 52.88 185 VAL A CA 1
ATOM 1472 C C . VAL A 1 185 ? -4.966 -18.061 -0.320 1.00 52.88 185 VAL A C 1
ATOM 1474 O O . VAL A 1 185 ? -5.597 -18.147 -1.400 1.00 52.88 185 VAL A O 1
#

Sequence (185 aa):
MSFPGNNKDKLVRATDLDALSCRLSANKKGYFEPPDEFIPDLLRSYEQALQFCDGYTQMSAGRSIRGTFSEPKLPLINRGTYFRTECINRVVNEFIREHGKCQIVALGGGSDTRSFRVLQEHANVCYTEIDFPELTKIKKIAISKLQRLQTIIREKLPPIMILSRAEMALLDADLHTENYQLGLV

Organism: NCBI:txid27326

InterPro domains:
  IPR007213 Methyltransferase Ppm1/Ppm2/Tcmp [PF04072] (14-176)
  IPR016651 Leucine carboxyl methyltransferase 1 [PTHR13600] (6-180)
  IPR029063 S-adenosyl-L-methionine-dependent methyltransferase superfamily [G3DSA:3.40.50.150] (4-183)
  IPR029063 S-adenosyl-L-methionine-dependent methyltransferase superfamily [SSF53335] (9-162)

Secondary structure (DSSP, 8-state):
---TTHHHHHHHHHHHHHHHHHHHHHHHTT-SSS--SSHHHHHHHHHHHGGGSTT--HHHHHHHHHHHHSSPPPHHHHHHHHHHHHHHHHHHHHHHHHHSSEEEEEET-TT--HHHHHHHH-TTEEEEEE--HHHHHHHHHHHHH-HHHHHHHT---PPP---SHHHHHHS---EE-SSEEES--